Protein AF-A0A2K0TP33-F1 (afdb_monomer_lite)

pLDDT: mean 89.38, std 10.2, range [40.88, 98.38]

Sequence (354 aa):
MTILHDRRDHIPITEGAVIAAAENQSWDKEVLGLLLNWRGDETPVTESVVKAAAGNKIKGWRLLGMLFDWFGDQTPTSEEVVKAAAANRGDEKVMELLLDRGGPQLPITEEVIKAAAGNSFRGEQVMKQLLFRRDQIPITVEVIKKLAENFSGFTILEVLLRQCGDQIPVTEEVVKIIAEAFASDIMKLFLQVCGGRILITEEVMQISAREHDGEVMELLLDRCGDQIPITEETIRAAAAENWRGHEVIELFLDRRGDQVVVTEDLLKAAAASSSKSVKKLELLLKRRGDEVVITEEVVKAAAGNRLKGEKVTAFLLREHGDEIIVTDDIMKAAAGNEESGEEVMALLLDHRGD

Structure (mmCIF, N/CA/C/O backbone):
data_AF-A0A2K0TP33-F1
#
_entry.id   AF-A0A2K0TP33-F1
#
loop_
_atom_site.group_PDB
_atom_site.id
_atom_site.type_symbol
_atom_site.label_atom_id
_atom_site.label_alt_id
_atom_site.label_comp_id
_atom_site.label_asym_id
_atom_site.label_entity_id
_atom_site.label_seq_id
_atom_site.pdbx_PDB_ins_code
_atom_site.Cartn_x
_atom_site.Cartn_y
_atom_site.Cartn_z
_atom_site.occupancy
_atom_site.B_iso_or_equiv
_atom_site.auth_seq_id
_atom_site.auth_comp_id
_atom_site.auth_asym_id
_atom_site.auth_atom_id
_atom_site.pdbx_PDB_model_num
ATOM 1 N N . MET A 1 1 ? 36.950 19.971 -51.797 1.00 41.84 1 MET A N 1
ATOM 2 C CA . MET A 1 1 ? 36.299 18.861 -51.064 1.00 41.84 1 MET A CA 1
ATOM 3 C C . MET A 1 1 ? 37.274 17.777 -50.581 1.00 41.84 1 MET A C 1
ATOM 5 O O . MET A 1 1 ? 36.846 16.885 -49.872 1.00 41.84 1 MET A O 1
ATOM 9 N N . THR A 1 2 ? 38.578 17.870 -50.863 1.00 47.84 2 THR A N 1
ATOM 10 C CA . THR A 1 2 ? 39.552 16.791 -50.596 1.00 47.84 2 THR A CA 1
ATOM 11 C C . THR A 1 2 ? 40.198 16.827 -49.198 1.00 47.84 2 THR A C 1
ATOM 13 O O . THR A 1 2 ? 40.672 15.809 -48.725 1.00 47.84 2 THR A O 1
ATOM 16 N N . ILE A 1 3 ? 40.165 17.965 -48.489 1.00 41.09 3 ILE A N 1
ATOM 17 C CA . ILE A 1 3 ? 40.872 18.152 -47.198 1.00 41.09 3 ILE A CA 1
ATOM 18 C C . ILE A 1 3 ? 40.067 17.627 -45.986 1.00 41.09 3 ILE A C 1
ATOM 20 O O . ILE A 1 3 ? 40.632 17.346 -44.934 1.00 41.09 3 ILE A O 1
ATOM 24 N N . LEU A 1 4 ? 38.743 17.470 -46.110 1.00 40.88 4 LEU A N 1
ATOM 25 C CA . LEU A 1 4 ? 37.899 16.946 -45.022 1.00 40.88 4 LEU A CA 1
ATOM 26 C C . LEU A 1 4 ? 37.891 15.413 -44.950 1.00 40.88 4 LEU A C 1
ATOM 28 O O . LEU A 1 4 ? 37.675 14.872 -43.869 1.00 40.88 4 LEU A O 1
ATOM 32 N N . HIS A 1 5 ? 38.153 14.717 -46.061 1.00 46.75 5 HIS A N 1
ATOM 33 C CA . HIS A 1 5 ? 38.337 13.264 -46.039 1.00 46.75 5 HIS A CA 1
ATOM 34 C C . HIS A 1 5 ? 39.658 12.866 -45.375 1.00 46.75 5 HIS A C 1
ATOM 36 O O . HIS A 1 5 ? 39.662 11.925 -44.599 1.00 46.75 5 HIS A O 1
ATOM 42 N N . ASP A 1 6 ? 40.715 13.661 -45.543 1.00 46.41 6 ASP A N 1
ATOM 43 C CA . ASP A 1 6 ? 42.042 13.417 -44.952 1.00 46.41 6 ASP A CA 1
ATOM 44 C C . ASP A 1 6 ? 42.067 13.543 -43.411 1.00 46.41 6 ASP A C 1
ATOM 46 O O . ASP A 1 6 ? 42.935 13.012 -42.729 1.00 46.41 6 ASP A O 1
ATOM 50 N N . ARG A 1 7 ? 41.084 14.241 -42.820 1.00 51.69 7 ARG A N 1
ATOM 51 C CA . ARG A 1 7 ? 40.945 14.369 -41.356 1.00 51.69 7 ARG A CA 1
ATOM 52 C C . ARG A 1 7 ? 40.100 13.276 -40.711 1.00 51.69 7 ARG A C 1
ATOM 54 O O . ARG A 1 7 ? 40.083 13.206 -39.480 1.00 51.69 7 ARG A O 1
ATOM 61 N N . ARG A 1 8 ? 39.406 12.443 -41.502 1.00 52.31 8 ARG A N 1
ATOM 62 C CA . ARG A 1 8 ? 38.699 11.276 -40.957 1.00 52.31 8 ARG A CA 1
ATOM 63 C C . ARG A 1 8 ? 39.667 10.335 -40.260 1.00 52.31 8 ARG A C 1
ATOM 65 O O . ARG A 1 8 ? 39.282 9.777 -39.255 1.00 52.31 8 ARG A O 1
ATOM 72 N N . ASP A 1 9 ? 40.934 10.261 -40.640 1.00 54.72 9 ASP A N 1
ATOM 73 C CA . ASP A 1 9 ? 41.840 9.261 -40.058 1.00 54.72 9 ASP A CA 1
ATOM 74 C C . ASP A 1 9 ? 42.598 9.728 -38.799 1.00 54.72 9 ASP A C 1
ATOM 76 O O . ASP A 1 9 ? 43.294 8.935 -38.170 1.00 54.72 9 ASP A O 1
ATOM 80 N N . HIS A 1 10 ? 42.448 10.991 -38.367 1.00 57.47 10 HIS A N 1
ATOM 81 C CA . HIS A 1 10 ? 43.330 11.578 -37.341 1.00 57.47 10 HIS A CA 1
ATOM 82 C C . HIS A 1 10 ? 42.676 11.991 -36.016 1.00 57.47 10 HIS A C 1
ATOM 84 O O . HIS A 1 10 ? 43.399 12.260 -35.058 1.00 57.47 10 HIS A O 1
ATOM 90 N N . ILE A 1 11 ? 41.344 12.033 -35.917 1.00 64.81 11 ILE A N 1
ATOM 91 C CA . ILE A 1 11 ? 40.659 12.303 -34.642 1.00 64.81 11 ILE A CA 1
ATOM 92 C C . ILE A 1 11 ? 39.729 11.118 -34.335 1.00 64.81 11 ILE A C 1
ATOM 94 O O . ILE A 1 11 ? 38.717 10.940 -35.015 1.00 64.81 11 ILE A O 1
ATOM 98 N N . PRO A 1 12 ? 40.050 10.250 -33.364 1.00 69.94 12 PRO A N 1
ATOM 99 C CA . PRO A 1 12 ? 39.145 9.170 -32.988 1.00 69.94 12 PRO A CA 1
ATOM 100 C C . PRO A 1 12 ? 37.898 9.749 -32.299 1.00 69.94 12 PRO A C 1
ATOM 102 O O . PRO A 1 12 ? 38.019 10.599 -31.415 1.00 69.94 12 PRO A O 1
ATOM 105 N N . ILE A 1 13 ? 36.697 9.287 -32.680 1.00 78.62 13 ILE A N 1
ATOM 106 C CA . ILE A 1 13 ? 35.514 9.487 -31.828 1.00 78.62 13 ILE A CA 1
ATOM 107 C C . ILE A 1 13 ? 35.677 8.530 -30.651 1.00 78.62 13 ILE A C 1
ATOM 109 O O . ILE A 1 13 ? 35.703 7.317 -30.841 1.00 78.62 13 ILE A O 1
ATOM 113 N N . THR A 1 14 ? 35.806 9.063 -29.442 1.00 88.00 14 THR A N 1
ATOM 114 C CA . THR A 1 14 ? 35.866 8.241 -28.231 1.00 88.00 14 THR A CA 1
ATOM 115 C C . THR A 1 14 ? 34.462 7.870 -27.769 1.00 88.00 14 THR A C 1
ATOM 117 O O . THR A 1 14 ? 33.523 8.644 -27.949 1.00 88.00 14 THR A O 1
ATOM 120 N N . GLU A 1 15 ? 34.318 6.723 -27.103 1.00 87.19 15 GLU A N 1
ATOM 121 C CA . GLU A 1 15 ? 33.061 6.321 -26.452 1.00 87.19 15 GLU A CA 1
ATOM 122 C C . GLU A 1 15 ? 32.522 7.433 -25.538 1.00 87.19 15 GLU A C 1
ATOM 124 O O . GLU A 1 15 ? 31.349 7.784 -25.616 1.00 87.19 15 GLU A O 1
ATOM 129 N N . GLY A 1 16 ? 33.391 8.078 -24.749 1.00 88.50 16 GLY A N 1
ATOM 130 C CA . GLY A 1 16 ? 33.002 9.191 -23.878 1.00 88.50 16 GLY A CA 1
ATOM 131 C C . GLY A 1 16 ? 32.389 10.382 -24.626 1.00 88.50 16 GLY A C 1
ATOM 132 O O . GLY A 1 16 ? 31.462 11.008 -24.117 1.00 88.50 16 GLY A O 1
ATOM 133 N N . ALA A 1 17 ? 32.844 10.676 -25.850 1.00 87.62 17 ALA A N 1
ATOM 134 C CA . ALA A 1 17 ? 32.231 11.714 -26.680 1.00 87.62 17 ALA A CA 1
ATOM 135 C C . ALA A 1 17 ? 30.830 11.307 -27.166 1.00 87.62 17 ALA A C 1
ATOM 137 O O . ALA A 1 17 ? 29.936 12.152 -27.232 1.00 87.62 17 ALA A O 1
ATOM 138 N N . VAL A 1 18 ? 30.624 10.021 -27.470 1.00 89.31 18 VAL A N 1
ATOM 139 C CA . VAL A 1 18 ? 29.314 9.481 -27.866 1.00 89.31 18 VAL A CA 1
ATOM 140 C C . VAL A 1 18 ? 28.348 9.457 -26.676 1.00 89.31 18 VAL A C 1
ATOM 142 O O . VAL A 1 18 ? 27.204 9.877 -26.827 1.00 89.31 18 VAL A O 1
ATOM 145 N N . ILE A 1 19 ? 28.809 9.063 -25.482 1.00 90.88 19 ILE A N 1
ATOM 146 C CA . ILE A 1 19 ? 28.020 9.123 -24.239 1.00 90.88 19 ILE A CA 1
ATOM 147 C C . ILE A 1 19 ? 27.600 10.566 -23.956 1.00 90.88 19 ILE A C 1
ATOM 149 O O . ILE A 1 19 ? 26.412 10.834 -23.818 1.00 90.88 19 ILE A O 1
ATOM 153 N N . ALA A 1 20 ? 28.540 11.518 -23.968 1.00 89.94 20 ALA A N 1
ATOM 154 C CA . ALA A 1 20 ? 28.225 12.929 -23.744 1.00 89.94 20 ALA A CA 1
ATOM 155 C C . ALA A 1 20 ? 27.214 13.468 -24.772 1.00 89.94 20 ALA A C 1
ATOM 157 O O . ALA A 1 20 ? 26.356 14.287 -24.440 1.00 89.94 20 ALA A O 1
ATOM 158 N N . ALA A 1 21 ? 27.283 12.995 -26.021 1.00 89.25 21 ALA A N 1
ATOM 159 C CA . ALA A 1 21 ? 26.298 13.324 -27.044 1.00 89.25 21 ALA A CA 1
ATOM 160 C C . ALA A 1 21 ? 24.917 12.706 -26.756 1.00 89.25 21 ALA A C 1
ATOM 162 O O . ALA A 1 21 ? 23.909 13.377 -26.970 1.00 89.25 21 ALA A O 1
ATOM 163 N N . ALA A 1 22 ? 24.862 11.467 -26.258 1.00 90.19 22 ALA A N 1
ATOM 164 C CA . ALA A 1 22 ? 23.627 10.777 -25.884 1.00 90.19 22 ALA A CA 1
ATOM 165 C C . ALA A 1 22 ? 22.977 11.353 -24.606 1.00 90.19 22 ALA A C 1
ATOM 167 O O . ALA A 1 22 ? 21.752 11.389 -24.486 1.00 90.19 22 ALA A O 1
ATOM 168 N N . GLU A 1 23 ? 23.774 11.869 -23.671 1.00 89.81 23 GLU A N 1
ATOM 169 C CA . GLU A 1 23 ? 23.296 12.530 -22.449 1.00 89.81 23 GLU A CA 1
ATOM 170 C C . GLU A 1 23 ? 22.849 13.978 -22.684 1.00 89.81 23 GLU A C 1
ATOM 172 O O . GLU A 1 23 ? 22.173 14.564 -21.835 1.00 89.81 23 GLU A O 1
ATOM 177 N N . ASN A 1 24 ? 23.208 14.574 -23.824 1.00 87.06 24 ASN A N 1
ATOM 178 C CA . ASN A 1 24 ? 22.933 15.977 -24.095 1.00 87.06 24 ASN A CA 1
ATOM 179 C C . ASN A 1 24 ? 21.422 16.243 -24.233 1.00 87.06 24 ASN A C 1
ATOM 181 O O . ASN A 1 24 ? 20.724 15.646 -25.055 1.00 87.06 24 ASN A O 1
ATOM 185 N N . GLN A 1 25 ? 20.917 17.169 -23.417 1.00 84.31 25 GLN A N 1
ATOM 186 C CA . GLN A 1 25 ? 19.500 17.541 -23.340 1.00 84.31 25 GLN A CA 1
ATOM 187 C C . GLN A 1 25 ? 19.185 18.895 -24.021 1.00 84.31 25 GLN A C 1
ATOM 189 O O . GLN A 1 25 ? 18.017 19.280 -24.098 1.00 84.31 25 GLN A O 1
ATOM 194 N N . SER A 1 26 ? 20.191 19.610 -24.543 1.00 79.88 26 SER A N 1
ATOM 195 C CA . SER A 1 26 ? 20.078 20.971 -25.106 1.00 79.88 26 SER A CA 1
ATOM 196 C C . SER A 1 26 ? 19.998 20.986 -26.650 1.00 79.88 26 SER A C 1
ATOM 198 O O . SER A 1 26 ? 20.506 20.093 -27.317 1.00 79.88 26 SER A O 1
ATOM 200 N N . TRP A 1 27 ? 19.320 21.990 -27.227 1.00 55.72 27 TRP A N 1
ATOM 201 C CA . TRP A 1 27 ? 18.721 21.979 -28.580 1.00 55.72 27 TRP A CA 1
ATOM 202 C C . TRP A 1 27 ? 19.641 21.900 -29.830 1.00 55.72 27 TRP A C 1
ATOM 204 O O . TRP A 1 27 ? 20.708 22.505 -29.906 1.00 55.72 27 TRP A O 1
ATOM 214 N N . ASP A 1 28 ? 19.046 21.254 -30.850 1.00 50.72 28 ASP A N 1
ATOM 215 C CA . ASP A 1 28 ? 19.000 21.513 -32.311 1.00 50.72 28 ASP A CA 1
ATOM 216 C C . ASP A 1 28 ? 20.089 21.084 -33.297 1.00 50.72 28 ASP A C 1
ATOM 218 O O . ASP A 1 28 ? 19.896 21.220 -34.508 1.00 50.72 28 ASP A O 1
ATOM 222 N N . LYS A 1 29 ? 21.160 20.432 -32.856 1.00 55.47 29 LYS A N 1
ATOM 223 C CA . LYS A 1 29 ? 21.953 19.581 -33.759 1.00 55.47 29 LYS A CA 1
ATOM 224 C C . LYS A 1 29 ? 22.267 18.311 -33.006 1.00 55.47 29 LYS A C 1
ATOM 226 O O . LYS A 1 29 ? 23.086 18.360 -32.097 1.00 55.47 29 LYS A O 1
ATOM 231 N N . GLU A 1 30 ? 21.574 17.217 -33.325 1.00 69.69 30 GLU A N 1
ATOM 232 C CA . GLU A 1 30 ? 21.794 15.914 -32.691 1.00 69.69 30 GLU A CA 1
ATOM 233 C C . GLU A 1 30 ? 23.259 15.529 -32.906 1.00 69.69 30 GLU A C 1
ATOM 235 O O . GLU A 1 30 ? 23.652 15.026 -33.957 1.00 69.69 30 GLU A O 1
ATOM 240 N N . VAL A 1 31 ? 24.085 15.858 -31.906 1.00 82.06 31 VAL A N 1
ATOM 241 C CA . VAL A 1 31 ? 25.535 15.652 -31.916 1.00 82.06 31 VAL A CA 1
ATOM 242 C C . VAL A 1 31 ? 25.804 14.182 -32.189 1.00 82.06 31 VAL A C 1
ATOM 244 O O . VAL A 1 31 ? 26.661 13.866 -33.003 1.00 82.06 31 VAL A O 1
ATOM 247 N N . LEU A 1 32 ? 24.985 13.300 -31.610 1.00 84.06 32 LEU A N 1
ATOM 248 C CA . LEU A 1 32 ? 25.008 11.874 -31.893 1.00 84.06 32 LEU A CA 1
ATOM 249 C C . LEU A 1 32 ? 24.808 11.583 -33.388 1.00 84.06 32 LEU A C 1
ATOM 251 O O . LEU A 1 32 ? 25.621 10.882 -33.972 1.00 84.06 32 LEU A O 1
ATOM 255 N N . GLY A 1 33 ? 23.812 12.187 -34.039 1.00 83.38 33 GLY A N 1
ATOM 256 C CA . GLY A 1 33 ? 23.601 12.048 -35.482 1.00 83.38 33 GLY A CA 1
ATOM 257 C C . GLY A 1 33 ? 24.780 12.552 -36.324 1.00 83.38 33 GLY A C 1
ATOM 258 O O . GLY A 1 33 ? 25.097 11.963 -37.354 1.00 83.38 33 GLY A O 1
ATOM 259 N N . LEU A 1 34 ? 25.482 13.608 -35.896 1.00 84.25 34 LEU A N 1
ATOM 260 C CA . LEU A 1 34 ? 26.709 14.062 -36.566 1.00 84.25 34 LEU A CA 1
ATOM 261 C C . LEU A 1 34 ? 27.864 13.069 -36.391 1.00 84.25 34 LEU A C 1
ATOM 263 O O . LEU A 1 34 ? 28.585 12.814 -37.354 1.00 84.25 34 LEU A O 1
ATOM 267 N N . LEU A 1 35 ? 28.028 12.506 -35.192 1.00 84.50 35 LEU A N 1
ATOM 268 C CA . LEU A 1 35 ? 29.039 11.486 -34.905 1.00 84.50 35 LEU A CA 1
ATOM 269 C C . LEU A 1 35 ? 28.779 10.214 -35.731 1.00 84.50 35 LEU A C 1
ATOM 271 O O . LEU A 1 35 ? 29.690 9.741 -36.411 1.00 84.50 35 LEU A O 1
ATOM 275 N N . LEU A 1 36 ? 27.522 9.757 -35.770 1.00 83.62 36 LEU A N 1
ATOM 276 C CA . LEU A 1 36 ? 27.070 8.620 -36.577 1.00 83.62 36 LEU A CA 1
ATOM 277 C C . LEU A 1 36 ? 27.287 8.864 -38.075 1.00 83.62 36 LEU A C 1
ATOM 279 O O . LEU A 1 36 ? 27.893 8.044 -38.746 1.00 83.62 36 LEU A O 1
ATOM 283 N N . ASN A 1 37 ? 26.913 10.029 -38.612 1.00 84.06 37 ASN A N 1
ATOM 284 C CA . ASN A 1 37 ? 27.180 10.353 -40.022 1.00 84.06 37 ASN A CA 1
ATOM 285 C C . ASN A 1 37 ? 28.683 10.455 -40.350 1.00 84.06 37 ASN A C 1
ATOM 287 O O . ASN A 1 37 ? 29.093 10.283 -41.504 1.00 84.06 37 ASN A O 1
ATOM 291 N N . TRP A 1 38 ? 29.524 10.792 -39.367 1.00 79.19 38 TRP A N 1
ATOM 292 C CA . TRP A 1 38 ? 30.953 10.976 -39.599 1.00 79.19 38 TRP A CA 1
ATOM 293 C C . TRP A 1 38 ? 31.713 9.651 -39.688 1.00 79.19 38 TRP A C 1
ATOM 295 O O . TRP A 1 38 ? 32.554 9.534 -40.588 1.00 79.19 38 TRP A O 1
ATOM 305 N N . ARG A 1 39 ? 31.399 8.688 -38.806 1.00 77.62 39 ARG A N 1
ATOM 306 C CA . ARG A 1 39 ? 32.088 7.388 -38.667 1.00 77.62 39 ARG A CA 1
ATOM 307 C C . ARG A 1 39 ? 31.255 6.156 -39.028 1.00 77.62 39 ARG A C 1
ATOM 309 O O . ARG A 1 39 ? 31.834 5.096 -39.224 1.00 77.62 39 ARG A O 1
ATOM 316 N N . GLY A 1 40 ? 29.936 6.281 -39.130 1.00 78.31 40 GLY A N 1
ATOM 317 C CA . GLY A 1 40 ? 29.020 5.167 -39.370 1.00 78.31 40 GLY A CA 1
ATOM 318 C C . GLY A 1 40 ? 29.242 4.031 -38.377 1.00 78.31 40 GLY A C 1
ATOM 319 O O . GLY A 1 40 ? 29.302 4.273 -37.168 1.00 78.31 40 GLY A O 1
ATOM 320 N N . ASP A 1 41 ? 29.442 2.831 -38.915 1.00 72.00 41 ASP A N 1
ATOM 321 C CA . ASP A 1 41 ? 29.659 1.581 -38.177 1.00 72.00 41 ASP A CA 1
ATOM 322 C C . ASP A 1 41 ? 30.920 1.593 -37.287 1.00 72.00 41 ASP A C 1
ATOM 324 O O . ASP A 1 41 ? 31.019 0.803 -36.354 1.00 72.00 41 ASP A O 1
ATOM 328 N N . GLU A 1 42 ? 31.877 2.504 -37.518 1.00 78.69 42 GLU A N 1
ATOM 329 C CA . GLU A 1 42 ? 33.059 2.674 -36.652 1.00 78.69 42 GLU A CA 1
ATOM 330 C C . GLU A 1 42 ? 32.758 3.469 -35.367 1.00 78.69 42 GLU A C 1
ATOM 332 O O . GLU A 1 42 ? 33.636 3.643 -34.518 1.00 78.69 42 GLU A O 1
ATOM 337 N N . THR A 1 43 ? 31.543 4.007 -35.218 1.00 80.12 43 THR A N 1
ATOM 338 C CA . THR A 1 43 ? 31.156 4.742 -34.008 1.00 80.12 43 THR A CA 1
ATOM 339 C C . THR A 1 43 ? 31.031 3.761 -32.839 1.00 80.12 43 THR A C 1
ATOM 341 O O . THR A 1 43 ? 30.275 2.797 -32.949 1.00 80.12 43 THR A O 1
ATOM 344 N N . PRO A 1 44 ? 31.704 3.993 -31.696 1.00 83.81 44 PRO A N 1
ATOM 345 C CA . PRO A 1 44 ? 31.633 3.084 -30.556 1.00 83.81 44 PRO A CA 1
ATOM 346 C C . PRO A 1 44 ? 30.260 3.179 -29.873 1.00 83.81 44 PRO A C 1
ATOM 348 O O . PRO A 1 44 ? 30.070 3.968 -28.947 1.00 83.81 44 PRO A O 1
ATOM 351 N N . VAL A 1 45 ? 29.292 2.387 -30.341 1.00 85.50 45 VAL A N 1
ATOM 352 C CA . VAL A 1 45 ? 27.964 2.247 -29.726 1.00 85.50 45 VAL A CA 1
ATOM 353 C C . VAL A 1 45 ? 27.988 1.074 -28.758 1.00 85.50 45 VAL A C 1
ATOM 355 O O . VAL A 1 45 ? 27.734 -0.076 -29.105 1.00 85.50 45 VAL A O 1
ATOM 358 N N . THR A 1 46 ? 28.348 1.387 -27.520 1.00 92.88 46 THR A N 1
ATOM 359 C CA . THR A 1 46 ? 28.382 0.442 -26.403 1.00 92.88 46 THR A CA 1
ATOM 360 C C . THR A 1 46 ? 27.070 0.468 -25.620 1.00 92.88 46 THR A C 1
ATOM 362 O O . THR A 1 46 ? 26.237 1.362 -25.787 1.00 92.88 46 THR A O 1
ATOM 365 N N . GLU A 1 47 ? 26.905 -0.480 -24.698 1.00 94.81 47 GLU A N 1
ATOM 366 C CA . GLU A 1 47 ? 25.815 -0.475 -23.715 1.00 94.81 47 GLU A CA 1
ATOM 367 C C . GLU A 1 47 ? 25.676 0.876 -22.996 1.00 94.81 47 GLU A C 1
ATOM 369 O O . GLU A 1 47 ? 24.567 1.388 -22.857 1.00 94.81 47 GLU A O 1
ATOM 374 N N . SER A 1 48 ? 26.792 1.494 -22.597 1.00 95.88 48 SER A N 1
ATOM 375 C CA . SER A 1 48 ? 26.808 2.796 -21.919 1.00 95.88 48 SER A CA 1
ATOM 376 C C . SER A 1 48 ? 26.184 3.906 -22.768 1.00 95.88 48 SER A C 1
ATOM 378 O O . SER A 1 48 ? 25.449 4.743 -22.244 1.00 95.88 48 SER A O 1
ATOM 380 N N . VAL A 1 49 ? 26.434 3.899 -24.082 1.00 94.31 49 VAL A N 1
ATOM 381 C CA . VAL A 1 49 ? 25.845 4.862 -25.025 1.00 94.31 49 VAL A CA 1
ATOM 382 C C . VAL A 1 49 ? 24.336 4.662 -25.134 1.00 94.31 49 VAL A C 1
ATOM 384 O O . VAL A 1 49 ? 23.577 5.630 -25.033 1.00 94.31 49 VAL A O 1
ATOM 387 N N . VAL A 1 50 ? 23.883 3.415 -25.306 1.00 95.75 50 VAL A N 1
ATOM 388 C CA . VAL A 1 50 ? 22.445 3.121 -25.408 1.00 95.75 50 VAL A CA 1
ATOM 389 C C . VAL A 1 50 ? 21.736 3.432 -24.088 1.00 95.75 50 VAL A C 1
ATOM 391 O O . VAL A 1 50 ? 20.663 4.030 -24.097 1.00 95.75 50 VAL A O 1
ATOM 394 N N . LYS A 1 51 ? 22.358 3.120 -22.944 1.00 97.12 51 LYS A N 1
ATOM 395 C CA . LYS A 1 51 ? 21.850 3.446 -21.604 1.00 97.12 51 LYS A CA 1
ATOM 396 C C . LYS A 1 51 ? 21.713 4.954 -21.403 1.00 97.12 51 LYS A C 1
ATOM 398 O O . LYS A 1 51 ? 20.686 5.407 -20.898 1.00 97.12 51 LYS A O 1
ATOM 403 N N . ALA A 1 52 ? 22.706 5.735 -21.830 1.00 95.00 52 ALA A N 1
ATOM 404 C CA . ALA A 1 52 ? 22.649 7.195 -21.797 1.00 95.00 52 ALA A CA 1
ATOM 405 C C . ALA A 1 52 ? 21.487 7.742 -22.643 1.00 95.00 52 ALA A C 1
ATOM 407 O O . ALA A 1 52 ? 20.724 8.587 -22.171 1.00 95.00 52 ALA A O 1
ATOM 408 N N . ALA A 1 53 ? 21.297 7.214 -23.858 1.00 94.31 53 ALA A N 1
ATOM 409 C CA . ALA A 1 53 ? 20.167 7.581 -24.710 1.00 94.31 53 ALA A CA 1
ATOM 410 C C . ALA A 1 53 ? 18.821 7.190 -24.071 1.00 94.31 53 ALA A C 1
ATOM 412 O O . ALA A 1 53 ? 17.904 8.010 -24.017 1.00 94.31 53 ALA A O 1
ATOM 413 N N . ALA A 1 54 ? 18.716 5.978 -23.519 1.00 96.12 54 ALA A N 1
ATOM 414 C CA . ALA A 1 54 ? 17.520 5.486 -22.842 1.00 96.12 54 ALA A CA 1
ATOM 415 C C . ALA A 1 54 ? 17.162 6.307 -21.587 1.00 96.12 54 ALA A C 1
ATOM 417 O O . ALA A 1 54 ? 15.988 6.540 -21.303 1.00 96.12 54 ALA A O 1
ATOM 418 N N . GLY A 1 55 ? 18.162 6.806 -20.857 1.00 95.00 55 GLY A N 1
ATOM 419 C CA . GLY A 1 55 ? 17.982 7.687 -19.699 1.00 95.00 55 GLY A CA 1
ATOM 420 C C . GLY A 1 55 ? 17.762 9.168 -20.041 1.00 95.00 55 GLY A C 1
ATOM 421 O O . GLY A 1 55 ? 17.505 9.975 -19.141 1.00 95.00 55 GLY A O 1
ATOM 422 N N . ASN A 1 56 ? 17.858 9.563 -21.315 1.00 92.88 56 ASN A N 1
ATOM 423 C CA . ASN A 1 56 ? 17.712 10.958 -21.717 1.00 92.88 56 ASN A CA 1
ATOM 424 C C . ASN A 1 56 ? 16.238 11.393 -21.640 1.00 92.88 56 ASN A C 1
ATOM 426 O O . ASN A 1 56 ? 15.368 10.896 -22.358 1.00 92.88 56 ASN A O 1
ATOM 430 N N . LYS A 1 57 ? 15.957 12.362 -20.765 1.00 92.00 57 LYS A N 1
ATOM 431 C CA . LYS A 1 57 ? 14.590 12.786 -20.414 1.00 92.00 57 LYS A CA 1
ATOM 432 C C . LYS A 1 57 ? 13.896 13.641 -21.477 1.00 92.00 57 LYS A C 1
ATOM 434 O O . LYS A 1 57 ? 12.693 13.850 -21.378 1.00 92.00 57 LYS A O 1
ATOM 439 N N . ILE A 1 58 ? 14.635 14.178 -22.450 1.00 88.44 58 ILE A N 1
ATOM 440 C CA . ILE A 1 58 ? 14.096 15.149 -23.418 1.00 88.44 58 ILE A CA 1
ATOM 441 C C . ILE A 1 58 ? 14.062 14.570 -24.832 1.00 88.44 58 ILE A C 1
ATOM 443 O O . ILE A 1 58 ? 13.078 14.745 -25.550 1.00 88.44 58 ILE A O 1
ATOM 447 N N . LYS A 1 59 ? 15.145 13.910 -25.257 1.00 87.75 59 LYS A N 1
ATOM 448 C CA . LYS A 1 59 ? 15.328 13.426 -26.636 1.00 87.75 59 LYS A CA 1
ATOM 449 C C . LYS A 1 59 ? 15.629 11.932 -26.717 1.00 87.75 59 LYS A C 1
ATOM 451 O O . LYS A 1 59 ? 15.942 11.457 -27.805 1.00 87.75 59 LYS A O 1
ATOM 456 N N . GLY A 1 60 ? 15.509 11.195 -25.611 1.00 91.38 60 GLY A N 1
ATOM 457 C CA . GLY A 1 60 ? 15.890 9.784 -25.546 1.00 91.38 60 GLY A CA 1
ATOM 458 C C . GLY A 1 60 ? 15.284 8.933 -26.654 1.00 91.38 60 GLY A C 1
ATOM 459 O O . GLY A 1 60 ? 16.008 8.180 -27.290 1.00 91.38 60 GLY A O 1
ATOM 460 N N . TRP A 1 61 ? 14.002 9.124 -26.984 1.00 91.25 61 TRP A N 1
ATOM 461 C CA . TRP A 1 61 ? 13.348 8.348 -28.042 1.00 91.25 61 TRP A CA 1
ATOM 462 C C . TRP A 1 61 ? 13.961 8.586 -29.430 1.00 91.25 61 TRP A C 1
ATOM 464 O O . TRP A 1 61 ? 14.077 7.650 -30.214 1.00 91.25 61 TRP A O 1
ATOM 474 N N . ARG A 1 62 ? 14.383 9.823 -29.741 1.00 91.00 62 ARG A N 1
ATOM 475 C CA . ARG A 1 62 ? 15.035 10.149 -31.021 1.00 91.00 62 ARG A CA 1
ATOM 476 C C . ARG A 1 62 ? 16.439 9.588 -31.070 1.00 91.00 62 ARG A C 1
ATOM 478 O O . ARG A 1 62 ? 16.806 8.970 -32.059 1.00 91.00 62 ARG A O 1
ATOM 485 N N . LEU A 1 63 ? 17.201 9.794 -29.996 1.00 91.88 63 LEU A N 1
ATOM 486 C CA . LEU A 1 63 ? 18.571 9.301 -29.886 1.00 91.88 63 LEU A CA 1
ATOM 487 C C . LEU A 1 63 ? 18.599 7.777 -29.995 1.00 91.88 63 LEU A C 1
ATOM 489 O O . LEU A 1 63 ? 19.351 7.231 -30.792 1.00 91.88 63 LEU A O 1
ATOM 493 N N . LEU A 1 64 ? 17.720 7.100 -29.261 1.00 93.31 64 LEU A N 1
ATOM 494 C CA . LEU A 1 64 ? 17.576 5.654 -29.321 1.00 93.31 64 LEU A CA 1
ATOM 495 C C . LEU A 1 64 ? 17.058 5.184 -30.691 1.00 93.31 64 LEU A C 1
ATOM 497 O O . LEU A 1 64 ? 17.538 4.181 -31.207 1.00 93.31 64 LEU A O 1
ATOM 501 N N . GLY A 1 65 ? 16.145 5.935 -31.316 1.00 93.50 65 GLY A N 1
ATOM 502 C CA . GLY A 1 65 ? 15.688 5.694 -32.688 1.00 93.50 65 GLY A CA 1
ATOM 503 C C . GLY A 1 65 ? 16.829 5.709 -33.696 1.00 93.50 65 GLY A C 1
ATOM 504 O O . GLY A 1 65 ? 16.959 4.767 -34.468 1.00 93.50 65 GLY A O 1
ATOM 505 N N . MET A 1 66 ? 17.710 6.710 -33.618 1.00 91.31 66 MET A N 1
ATOM 506 C CA . MET A 1 66 ? 18.909 6.773 -34.456 1.00 91.31 66 MET A CA 1
ATOM 507 C C . MET A 1 66 ? 19.823 5.570 -34.244 1.00 91.31 66 MET A C 1
ATOM 509 O O . MET A 1 66 ? 20.324 5.016 -35.215 1.00 91.31 66 MET A O 1
ATOM 513 N N . LEU A 1 67 ? 20.038 5.150 -32.995 1.00 92.38 67 LEU A N 1
ATOM 514 C CA . LEU A 1 67 ? 20.872 3.981 -32.713 1.00 92.38 67 LEU A CA 1
ATOM 515 C C . LEU A 1 67 ? 20.279 2.717 -33.355 1.00 92.38 67 LEU A C 1
ATOM 517 O O . LEU A 1 67 ? 20.999 2.005 -34.050 1.00 92.38 67 LEU A O 1
ATOM 521 N N . PHE A 1 68 ? 18.966 2.498 -33.238 1.00 93.12 68 PHE A N 1
ATOM 522 C CA . PHE A 1 68 ? 18.303 1.381 -33.915 1.00 93.12 68 PHE A CA 1
ATOM 523 C C . PHE A 1 68 ? 18.293 1.498 -35.445 1.00 93.12 68 PHE A C 1
ATOM 525 O O . PHE A 1 68 ? 18.344 0.478 -36.125 1.00 93.12 68 PHE A O 1
ATOM 532 N N . ASP A 1 69 ? 18.205 2.705 -36.006 1.00 91.94 69 ASP A N 1
ATOM 533 C CA . ASP A 1 69 ? 18.225 2.908 -37.461 1.00 91.94 69 ASP A CA 1
ATOM 534 C C . ASP A 1 69 ? 19.589 2.585 -38.077 1.00 91.94 69 ASP A C 1
ATOM 536 O O . ASP A 1 69 ? 19.645 2.085 -39.199 1.00 91.94 69 ASP A O 1
ATOM 540 N N . TRP A 1 70 ? 20.676 2.844 -37.347 1.00 89.38 70 TRP A N 1
ATOM 541 C CA . TRP A 1 70 ? 22.038 2.559 -37.803 1.00 89.38 70 TRP A CA 1
ATOM 542 C C . TRP A 1 70 ? 22.477 1.124 -37.508 1.00 89.38 70 TRP A C 1
ATOM 544 O O . TRP A 1 70 ? 23.038 0.472 -38.382 1.00 89.38 70 TRP A O 1
ATOM 554 N N . PHE A 1 71 ? 22.218 0.623 -36.297 1.00 88.56 71 PHE A N 1
ATOM 555 C CA . PHE A 1 71 ? 22.774 -0.652 -35.830 1.00 88.56 71 PHE A CA 1
ATOM 556 C C . PHE A 1 71 ? 21.756 -1.798 -35.807 1.00 88.56 71 PHE A C 1
ATOM 558 O O . PHE A 1 71 ? 22.153 -2.960 -35.714 1.00 88.56 71 PHE A O 1
ATOM 565 N N . GLY A 1 72 ? 20.452 -1.515 -35.911 1.00 89.19 72 GLY A N 1
ATOM 566 C CA . GLY A 1 72 ? 19.399 -2.534 -35.905 1.00 89.19 72 GLY A CA 1
ATOM 567 C C . GLY A 1 72 ? 19.528 -3.481 -34.710 1.00 89.19 72 GLY A C 1
ATOM 568 O O . GLY A 1 72 ? 19.664 -3.030 -33.570 1.00 89.19 72 GLY A O 1
ATOM 569 N N . ASP A 1 73 ? 19.566 -4.784 -34.993 1.00 85.12 73 ASP A N 1
ATOM 570 C CA . ASP A 1 73 ? 19.705 -5.854 -33.995 1.00 85.12 73 ASP A CA 1
ATOM 571 C C . ASP A 1 73 ? 21.062 -5.851 -33.264 1.00 85.12 73 ASP A C 1
ATOM 573 O O . ASP A 1 73 ? 21.209 -6.513 -32.239 1.00 85.12 73 ASP A O 1
ATOM 577 N N . GLN A 1 74 ? 22.067 -5.116 -33.761 1.00 87.88 74 GLN A N 1
ATOM 578 C CA . GLN A 1 74 ? 23.359 -4.967 -33.079 1.00 87.88 74 GLN A CA 1
ATOM 579 C C . GLN A 1 74 ? 23.318 -3.930 -31.951 1.00 87.88 74 GLN A C 1
ATOM 581 O O . GLN A 1 74 ? 24.287 -3.816 -31.202 1.00 87.88 74 GLN A O 1
ATOM 586 N N . THR A 1 75 ? 22.223 -3.174 -31.815 1.00 91.75 75 THR A N 1
ATOM 587 C CA . THR A 1 75 ? 22.054 -2.192 -30.735 1.00 91.75 75 THR A CA 1
ATOM 588 C C . THR A 1 75 ? 22.065 -2.905 -29.376 1.00 91.75 75 THR A C 1
ATOM 590 O O . THR A 1 75 ? 21.188 -3.733 -29.132 1.00 91.75 75 THR A O 1
ATOM 593 N N . PRO A 1 76 ? 22.997 -2.595 -28.454 1.00 92.75 76 PRO A N 1
ATOM 594 C CA . PRO A 1 76 ? 23.034 -3.252 -27.148 1.00 92.75 76 PRO A CA 1
ATOM 595 C C . PRO A 1 76 ? 21.787 -2.942 -26.300 1.00 92.75 76 PRO A C 1
ATOM 597 O O . PRO A 1 76 ? 21.644 -1.841 -25.774 1.00 92.75 76 PRO A O 1
ATOM 600 N N . THR A 1 77 ? 20.891 -3.917 -26.131 1.00 94.00 77 THR A N 1
ATOM 601 C CA . THR A 1 77 ? 19.668 -3.794 -25.313 1.00 94.00 77 THR A CA 1
ATOM 602 C C . THR A 1 77 ? 19.745 -4.650 -24.044 1.00 94.00 77 THR A C 1
ATOM 604 O O . THR A 1 77 ? 18.967 -5.587 -23.856 1.00 94.00 77 THR A O 1
ATOM 607 N N . SER A 1 78 ? 20.724 -4.360 -23.183 1.00 95.75 78 SER A N 1
ATOM 608 C CA . SER A 1 78 ? 20.914 -5.051 -21.898 1.00 95.75 78 SER A CA 1
ATOM 609 C C . SER A 1 78 ? 19.833 -4.691 -20.865 1.00 95.75 78 SER A C 1
ATOM 611 O O . SER A 1 78 ? 19.070 -3.739 -21.041 1.00 95.75 78 SER A O 1
ATOM 613 N N . GLU A 1 79 ? 19.806 -5.408 -19.737 1.00 97.12 79 GLU A N 1
ATOM 614 C CA . GLU A 1 79 ? 18.923 -5.102 -18.600 1.00 97.12 79 GLU A CA 1
ATOM 615 C C . GLU A 1 79 ? 19.098 -3.660 -18.108 1.00 97.12 79 GLU A C 1
ATOM 617 O O . GLU A 1 79 ? 18.117 -2.967 -17.850 1.00 97.12 79 GLU A O 1
ATOM 622 N N . GLU A 1 80 ? 20.334 -3.164 -18.042 1.00 97.81 80 GLU A N 1
ATOM 623 C CA . GLU A 1 80 ? 20.629 -1.814 -17.558 1.00 97.81 80 GLU A CA 1
ATOM 624 C C . GLU A 1 80 ? 20.117 -0.716 -18.502 1.00 97.81 80 GLU A C 1
ATOM 626 O O . GLU A 1 80 ? 19.733 0.363 -18.038 1.00 97.81 80 GLU A O 1
ATOM 631 N N . VAL A 1 81 ? 20.048 -0.990 -19.808 1.00 97.44 81 VAL A N 1
ATOM 632 C CA . VAL A 1 81 ? 19.420 -0.098 -20.797 1.00 97.44 81 VAL A CA 1
ATOM 633 C C . VAL A 1 81 ? 17.908 -0.050 -20.590 1.00 97.44 81 VAL A C 1
ATOM 635 O O . VAL A 1 81 ? 17.326 1.034 -20.501 1.00 97.44 81 VAL A O 1
ATOM 638 N N . VAL A 1 82 ? 17.268 -1.216 -20.466 1.00 97.56 82 VAL A N 1
ATOM 639 C CA . VAL A 1 82 ? 15.812 -1.313 -20.277 1.00 97.56 82 VAL A CA 1
ATOM 640 C C . VAL A 1 82 ? 15.395 -0.699 -18.938 1.00 97.56 82 VAL A C 1
ATOM 642 O O . VAL A 1 82 ? 14.424 0.052 -18.864 1.00 97.56 82 VAL A O 1
ATOM 645 N N . LYS A 1 83 ? 16.174 -0.931 -17.882 1.00 98.06 83 LYS A N 1
ATOM 646 C CA . LYS A 1 83 ? 15.979 -0.333 -16.559 1.00 98.06 83 LYS A CA 1
ATOM 647 C C . LYS A 1 83 ? 16.119 1.189 -16.586 1.00 98.06 83 LYS A C 1
ATOM 649 O O . LYS A 1 83 ? 15.313 1.881 -15.963 1.00 98.06 83 LYS A O 1
ATOM 654 N N . ALA A 1 84 ? 17.092 1.727 -17.328 1.00 97.44 84 ALA A N 1
ATOM 655 C CA . ALA A 1 84 ? 17.227 3.172 -17.516 1.00 97.44 84 ALA A CA 1
ATOM 656 C C . ALA A 1 84 ? 16.006 3.776 -18.228 1.00 97.44 84 ALA A C 1
ATOM 658 O O . ALA A 1 84 ? 15.535 4.836 -17.813 1.00 97.44 84 ALA A O 1
ATOM 659 N N . ALA A 1 85 ? 15.457 3.088 -19.236 1.00 97.50 85 ALA A N 1
ATOM 660 C CA . ALA A 1 85 ? 14.218 3.497 -19.895 1.00 97.50 85 ALA A CA 1
ATOM 661 C C . ALA A 1 85 ? 13.006 3.431 -18.951 1.00 97.50 85 ALA A C 1
ATOM 663 O O . ALA A 1 85 ? 12.241 4.389 -18.872 1.00 97.50 85 ALA A O 1
ATOM 664 N N . ALA A 1 86 ? 12.858 2.349 -18.182 1.00 97.44 86 ALA A N 1
ATOM 665 C CA . ALA A 1 86 ? 11.760 2.182 -17.230 1.00 97.44 86 ALA A CA 1
ATOM 666 C C . ALA A 1 86 ? 11.774 3.245 -16.112 1.00 97.44 86 ALA A C 1
ATOM 668 O O . ALA A 1 86 ? 10.726 3.765 -15.717 1.00 97.44 86 ALA A O 1
ATOM 669 N N . ALA A 1 87 ? 12.967 3.626 -15.641 1.00 97.00 87 ALA A N 1
ATOM 670 C CA . ALA A 1 87 ? 13.163 4.698 -14.663 1.00 97.00 87 ALA A CA 1
ATOM 671 C C . ALA A 1 87 ? 13.109 6.116 -15.273 1.00 97.00 87 ALA A C 1
ATOM 673 O O . ALA A 1 87 ? 13.186 7.108 -14.535 1.00 97.00 87 ALA A O 1
ATOM 674 N N . ASN A 1 88 ? 13.007 6.247 -16.601 1.00 95.38 88 ASN A N 1
ATOM 675 C CA . ASN A 1 88 ? 13.021 7.544 -17.262 1.00 95.38 88 ASN A CA 1
ATOM 676 C C . ASN A 1 88 ? 11.728 8.314 -16.944 1.00 95.38 88 ASN A C 1
ATOM 678 O O . ASN A 1 88 ? 10.613 7.901 -17.255 1.00 95.38 88 ASN A O 1
ATOM 682 N N . ARG A 1 89 ? 11.883 9.468 -16.289 1.00 93.00 89 ARG A N 1
ATOM 683 C CA . ARG A 1 89 ? 10.774 10.351 -15.878 1.00 93.00 89 ARG A CA 1
ATOM 684 C C . ARG A 1 89 ? 10.335 11.324 -16.977 1.00 93.00 89 ARG A C 1
ATOM 686 O O . ARG A 1 89 ? 9.416 12.108 -16.765 1.00 93.00 89 ARG A O 1
ATOM 693 N N . GLY A 1 90 ? 11.055 11.335 -18.094 1.00 88.06 90 GLY A N 1
ATOM 694 C CA . GLY A 1 90 ? 10.815 12.205 -19.233 1.00 88.06 90 GLY A CA 1
ATOM 695 C C . GLY A 1 90 ? 9.837 11.585 -20.222 1.00 88.06 90 GLY A C 1
ATOM 696 O O . GLY A 1 90 ? 8.627 11.607 -19.993 1.00 88.06 90 GLY A O 1
ATOM 697 N N . ASP A 1 91 ? 10.381 11.078 -21.328 1.00 80.81 91 ASP A N 1
ATOM 698 C CA . ASP A 1 91 ? 9.622 10.578 -22.473 1.00 80.81 91 ASP A CA 1
ATOM 699 C C . ASP A 1 91 ? 9.366 9.064 -22.382 1.00 80.81 91 ASP A C 1
ATOM 701 O O . ASP A 1 91 ? 10.287 8.257 -22.519 1.00 80.81 91 ASP A O 1
ATOM 705 N N . GLU A 1 92 ? 8.102 8.674 -22.188 1.00 83.75 92 GLU A N 1
ATOM 706 C CA . GLU A 1 92 ? 7.677 7.267 -22.148 1.00 83.75 92 GLU A CA 1
ATOM 707 C C . GLU A 1 92 ? 7.900 6.510 -23.471 1.00 83.75 92 GLU A C 1
ATOM 709 O O . GLU A 1 92 ? 7.944 5.278 -23.474 1.00 83.75 92 GLU A O 1
ATOM 714 N N . LYS A 1 93 ? 8.091 7.219 -24.594 1.00 92.38 93 LYS A N 1
ATOM 715 C CA . LYS A 1 93 ? 8.323 6.603 -25.912 1.00 92.38 93 LYS A CA 1
ATOM 716 C C . LYS A 1 93 ? 9.652 5.869 -26.002 1.00 92.38 93 LYS A C 1
ATOM 718 O O . LYS A 1 93 ? 9.846 5.069 -26.911 1.00 92.38 93 LYS A O 1
ATOM 723 N N . VAL A 1 94 ? 10.580 6.134 -25.081 1.00 95.62 94 VAL A N 1
ATOM 724 C CA . VAL A 1 94 ? 11.834 5.378 -25.003 1.00 95.62 94 VAL A CA 1
ATOM 725 C C . VAL A 1 94 ? 11.542 3.903 -24.745 1.00 95.62 94 VAL A C 1
ATOM 727 O O . VAL A 1 94 ? 12.059 3.045 -25.459 1.00 95.62 94 VAL A O 1
ATOM 730 N N . MET A 1 95 ? 10.710 3.610 -23.742 1.00 96.44 95 MET A N 1
ATOM 731 C CA . MET A 1 95 ? 10.381 2.231 -23.396 1.00 96.44 95 MET A CA 1
ATOM 732 C C . MET A 1 95 ? 9.555 1.573 -24.500 1.00 96.44 95 MET A C 1
ATOM 734 O O . MET A 1 95 ? 9.816 0.429 -24.862 1.00 96.44 95 MET A O 1
ATOM 738 N N . GLU A 1 96 ? 8.620 2.318 -25.089 1.00 95.31 96 GLU A N 1
ATOM 739 C CA . GLU A 1 96 ? 7.849 1.871 -26.249 1.00 95.31 96 GLU A CA 1
ATOM 740 C C . GLU A 1 96 ? 8.761 1.416 -27.396 1.00 95.31 96 GLU A C 1
ATOM 742 O O . GLU A 1 96 ? 8.633 0.298 -27.892 1.00 95.31 96 GLU A O 1
ATOM 747 N N . LEU A 1 97 ? 9.747 2.244 -27.754 1.00 95.06 97 LEU A N 1
ATOM 748 C CA . LEU A 1 97 ? 10.686 1.950 -28.828 1.00 95.06 97 LEU A CA 1
ATOM 749 C C . LEU A 1 97 ? 11.563 0.728 -28.524 1.00 95.06 97 LEU A C 1
ATOM 751 O O . LEU A 1 97 ? 11.805 -0.079 -29.422 1.00 95.06 97 LEU A O 1
ATOM 755 N N . LEU A 1 98 ? 12.025 0.571 -27.275 1.00 95.62 98 LEU A N 1
ATOM 756 C CA . LEU A 1 98 ? 12.749 -0.635 -26.856 1.00 95.62 98 LEU A CA 1
ATOM 757 C C . LEU A 1 98 ? 11.876 -1.878 -27.002 1.00 95.62 98 LEU A C 1
ATOM 759 O O . LEU A 1 98 ? 12.345 -2.888 -27.516 1.00 95.62 98 LEU A O 1
ATOM 763 N N . LEU A 1 99 ? 10.614 -1.814 -26.580 1.00 93.88 99 LEU A N 1
ATOM 764 C CA . LEU A 1 99 ? 9.707 -2.954 -26.671 1.00 93.88 99 LEU A CA 1
ATOM 765 C C . LEU A 1 99 ? 9.376 -3.328 -28.124 1.00 93.88 99 LEU A C 1
ATOM 767 O O . LEU A 1 99 ? 9.194 -4.514 -28.402 1.00 93.88 99 LEU A O 1
ATOM 771 N N . ASP A 1 100 ? 9.330 -2.345 -29.028 1.00 93.19 100 ASP A N 1
ATOM 772 C CA . ASP A 1 100 ? 9.027 -2.549 -30.450 1.00 93.19 100 ASP A CA 1
ATOM 773 C C . ASP A 1 100 ? 10.244 -3.017 -31.268 1.00 93.19 100 ASP A C 1
ATOM 775 O O . ASP A 1 100 ? 10.092 -3.831 -32.179 1.00 93.19 100 ASP A O 1
ATOM 779 N N . ARG A 1 101 ? 11.454 -2.515 -30.968 1.00 93.69 101 ARG A N 1
ATOM 780 C CA . ARG A 1 101 ? 12.668 -2.753 -31.782 1.00 93.69 101 ARG A CA 1
ATOM 781 C C . ARG A 1 101 ? 13.766 -3.559 -31.089 1.00 93.69 101 ARG A C 1
ATOM 783 O O . ARG A 1 101 ? 14.697 -3.987 -31.755 1.00 93.69 101 ARG A O 1
ATOM 790 N N . GLY A 1 102 ? 13.663 -3.804 -29.786 1.00 89.19 102 GLY A N 1
ATOM 791 C CA . GLY A 1 102 ? 14.648 -4.560 -29.002 1.00 89.19 102 GLY A CA 1
ATOM 792 C C . GLY A 1 102 ? 14.543 -6.085 -29.126 1.00 89.19 102 GLY A C 1
ATOM 793 O O . GLY A 1 102 ? 15.260 -6.815 -28.446 1.00 89.19 102 GLY A O 1
ATOM 794 N N . GLY A 1 103 ? 13.641 -6.577 -29.978 1.00 86.00 103 GLY A N 1
ATOM 795 C CA . GLY A 1 103 ? 13.486 -7.998 -30.269 1.00 86.00 103 GLY A CA 1
ATOM 796 C C . GLY A 1 103 ? 12.880 -8.832 -29.125 1.00 86.00 103 GLY A C 1
ATOM 797 O O . GLY A 1 103 ? 12.516 -8.320 -28.061 1.00 86.00 103 GLY A O 1
ATOM 798 N N . PRO A 1 104 ? 12.739 -10.154 -29.335 1.00 82.38 104 PRO A N 1
ATOM 799 C CA . PRO A 1 104 ? 12.096 -11.056 -28.376 1.00 82.38 104 PRO A CA 1
ATOM 800 C C . PRO A 1 104 ? 12.950 -11.347 -27.134 1.00 82.38 104 PRO A C 1
ATOM 802 O O . PRO A 1 104 ? 12.409 -11.772 -26.119 1.00 82.38 104 PRO A O 1
ATOM 805 N N . GLN A 1 105 ? 14.267 -11.126 -27.197 1.00 85.31 105 GLN A N 1
ATOM 806 C CA . GLN A 1 105 ? 15.198 -11.391 -26.090 1.00 85.31 105 GLN A CA 1
ATOM 807 C C . GLN A 1 105 ? 15.371 -10.195 -25.141 1.00 85.31 105 GLN A C 1
ATOM 809 O O . GLN A 1 105 ? 16.196 -10.257 -24.231 1.00 85.31 105 GLN A O 1
ATOM 814 N N . LEU A 1 106 ? 14.619 -9.107 -25.346 1.00 92.31 106 LEU A N 1
ATOM 815 C CA . LEU A 1 106 ? 14.704 -7.915 -24.508 1.00 92.31 106 LEU A CA 1
ATOM 816 C C . LEU A 1 106 ? 14.467 -8.279 -23.026 1.00 92.31 106 LEU A C 1
ATOM 818 O O . LEU A 1 106 ? 13.396 -8.806 -22.704 1.00 92.31 106 LEU A O 1
ATOM 822 N N . PRO A 1 107 ? 15.420 -7.997 -22.120 1.00 94.25 107 PRO A N 1
ATOM 823 C CA . PRO A 1 107 ? 15.353 -8.442 -20.734 1.00 94.25 107 PRO A CA 1
ATOM 824 C C . PRO A 1 107 ? 14.310 -7.639 -19.950 1.00 94.25 107 PRO A C 1
ATOM 826 O O . PRO A 1 107 ? 14.566 -6.521 -19.510 1.00 94.25 107 PRO A O 1
ATOM 829 N N . ILE A 1 108 ? 13.127 -8.227 -19.759 1.00 94.81 108 ILE A N 1
ATOM 830 C CA . ILE A 1 108 ? 12.081 -7.716 -18.863 1.00 94.81 108 ILE A CA 1
ATOM 831 C C . ILE A 1 108 ? 12.177 -8.473 -17.535 1.00 94.81 108 ILE A C 1
ATOM 833 O O . ILE A 1 108 ? 11.441 -9.423 -17.274 1.00 94.81 108 ILE A O 1
ATOM 837 N N . THR A 1 109 ? 13.166 -8.093 -16.732 1.00 96.12 109 THR A N 1
ATOM 838 C CA . THR A 1 109 ? 13.472 -8.707 -15.432 1.00 96.12 109 THR A CA 1
ATOM 839 C C . THR A 1 109 ? 12.730 -8.010 -14.292 1.00 96.12 109 THR A C 1
ATOM 841 O O . THR A 1 109 ? 12.162 -6.932 -14.464 1.00 96.12 109 THR A O 1
ATOM 844 N N . GLU A 1 110 ? 12.775 -8.593 -13.094 1.00 96.62 110 GLU A N 1
ATOM 845 C CA . GLU A 1 110 ? 12.223 -7.979 -11.881 1.00 96.62 110 GLU A CA 1
ATOM 846 C C . GLU A 1 110 ? 12.787 -6.570 -11.625 1.00 96.62 110 GLU A C 1
ATOM 848 O O . GLU A 1 110 ? 12.041 -5.665 -11.257 1.00 96.62 110 GLU A O 1
ATOM 853 N N . GLU A 1 111 ? 14.078 -6.337 -11.881 1.00 97.94 111 GLU A N 1
ATOM 854 C CA . GLU A 1 111 ? 14.709 -5.029 -11.668 1.00 97.94 111 GLU A CA 1
ATOM 855 C C . GLU A 1 111 ? 14.185 -3.954 -12.634 1.00 97.94 111 GLU A C 1
ATOM 857 O O . GLU A 1 111 ? 14.047 -2.788 -12.249 1.00 97.94 111 GLU A O 1
ATOM 862 N N . VAL A 1 112 ? 13.812 -4.337 -13.859 1.00 97.62 112 VAL A N 1
ATOM 863 C CA . VAL A 1 112 ? 13.113 -3.446 -14.801 1.00 97.62 112 VAL A CA 1
ATOM 864 C C . VAL A 1 112 ? 11.722 -3.091 -14.275 1.00 97.62 112 VAL A C 1
ATOM 866 O O . VAL A 1 112 ? 11.326 -1.922 -14.301 1.00 97.62 112 VAL A O 1
ATOM 869 N N . ILE A 1 113 ? 10.988 -4.073 -13.747 1.00 97.69 113 ILE A N 1
ATOM 870 C CA . ILE A 1 113 ? 9.645 -3.856 -13.193 1.00 97.69 113 ILE A CA 1
ATOM 871 C C . ILE A 1 113 ? 9.702 -3.001 -11.930 1.00 97.69 113 ILE A C 1
ATOM 873 O O . ILE A 1 113 ? 8.907 -2.072 -11.796 1.00 97.69 113 ILE A O 1
ATOM 877 N N . LYS A 1 114 ? 10.685 -3.212 -11.049 1.00 98.38 114 LYS A N 1
ATOM 878 C CA . LYS A 1 114 ? 10.933 -2.353 -9.879 1.00 98.38 114 LYS A CA 1
ATOM 879 C C . LYS A 1 114 ? 11.287 -0.923 -10.283 1.00 98.38 114 LYS A C 1
ATOM 881 O O . LYS A 1 114 ? 10.827 0.021 -9.641 1.00 98.38 114 LYS A O 1
ATOM 886 N N . ALA A 1 115 ? 12.062 -0.738 -11.353 1.00 97.75 115 ALA A N 1
ATOM 887 C CA . ALA A 1 115 ? 12.363 0.591 -11.879 1.00 97.75 115 ALA A CA 1
ATOM 888 C C . ALA A 1 115 ? 11.105 1.314 -12.389 1.00 97.75 115 ALA A C 1
ATOM 890 O O . ALA A 1 115 ? 10.922 2.494 -12.079 1.00 97.75 115 ALA A O 1
ATOM 891 N N . ALA A 1 116 ? 10.211 0.609 -13.092 1.00 97.31 116 ALA A N 1
ATOM 892 C CA . ALA A 1 116 ? 8.910 1.145 -13.496 1.00 97.31 116 ALA A CA 1
ATOM 893 C C . ALA A 1 116 ? 8.008 1.435 -12.281 1.00 97.31 116 ALA A C 1
ATOM 895 O O . ALA A 1 116 ? 7.443 2.523 -12.174 1.00 97.31 116 ALA A O 1
ATOM 896 N N . ALA A 1 117 ? 7.931 0.503 -11.327 1.00 97.62 117 ALA A N 1
ATOM 897 C CA . ALA A 1 117 ? 7.151 0.626 -10.097 1.00 97.62 117 ALA A CA 1
ATOM 898 C C . ALA A 1 117 ? 7.594 1.814 -9.230 1.00 97.62 117 ALA A C 1
ATOM 900 O O . ALA A 1 117 ? 6.755 2.473 -8.627 1.00 97.62 117 ALA A O 1
ATOM 901 N N . GLY A 1 118 ? 8.894 2.132 -9.204 1.00 97.19 118 GLY A N 1
ATOM 902 C CA . GLY A 1 118 ? 9.454 3.295 -8.507 1.00 97.19 118 GLY A CA 1
ATOM 903 C C . GLY A 1 118 ? 9.413 4.611 -9.300 1.00 97.19 118 GLY A C 1
ATOM 904 O O . GLY A 1 118 ? 9.889 5.641 -8.811 1.00 97.19 118 GLY A O 1
ATOM 905 N N . ASN A 1 119 ? 8.889 4.616 -10.529 1.00 96.06 119 ASN A N 1
ATOM 906 C CA . ASN A 1 119 ? 8.818 5.810 -11.369 1.00 96.06 119 ASN A CA 1
ATOM 907 C C . ASN A 1 119 ? 7.511 6.578 -11.116 1.00 96.06 119 ASN A C 1
ATOM 909 O O . ASN A 1 119 ? 6.492 6.343 -11.760 1.00 96.06 119 ASN A O 1
ATOM 913 N N . SER A 1 120 ? 7.549 7.558 -10.212 1.00 94.75 120 SER A N 1
ATOM 914 C CA . SER A 1 120 ? 6.369 8.347 -9.816 1.00 94.75 120 SER A CA 1
ATOM 915 C C . SER A 1 120 ? 5.757 9.221 -10.924 1.00 94.75 120 SER A C 1
ATOM 917 O O . SER A 1 120 ? 4.665 9.746 -10.729 1.00 94.75 120 SER A O 1
ATOM 919 N N . PHE A 1 121 ? 6.443 9.408 -12.059 1.00 92.81 121 PHE A N 1
ATOM 920 C CA . PHE A 1 121 ? 6.004 10.313 -13.132 1.00 92.81 121 PHE A CA 1
ATOM 921 C C . PHE A 1 121 ? 5.417 9.572 -14.334 1.00 92.81 121 PHE A C 1
ATOM 923 O O . PHE A 1 121 ? 4.388 9.985 -14.857 1.00 92.81 121 PHE A O 1
ATOM 930 N N . ARG A 1 122 ? 6.090 8.506 -14.788 1.00 94.56 122 ARG A N 1
ATOM 931 C CA . ARG A 1 122 ? 5.739 7.750 -16.006 1.00 94.56 122 ARG A CA 1
ATOM 932 C C . ARG A 1 122 ? 5.578 6.248 -15.769 1.00 94.56 122 ARG A C 1
ATOM 934 O O . ARG A 1 122 ? 5.340 5.507 -16.718 1.00 94.56 122 ARG A O 1
ATOM 941 N N . GLY A 1 123 ? 5.722 5.790 -14.523 1.00 95.94 123 GLY A N 1
ATOM 942 C CA . GLY A 1 123 ? 5.705 4.369 -14.177 1.00 95.94 123 GLY A CA 1
ATOM 943 C C . GLY A 1 123 ? 4.418 3.664 -14.585 1.00 95.94 123 GLY A C 1
ATOM 944 O O . GLY A 1 123 ? 4.474 2.549 -15.087 1.00 95.94 123 GLY A O 1
ATOM 945 N N . GLU A 1 124 ? 3.270 4.334 -14.469 1.00 95.62 124 GLU A N 1
ATOM 946 C CA . GLU A 1 124 ? 1.980 3.791 -14.906 1.00 95.62 124 GLU A CA 1
ATOM 947 C C . GLU A 1 124 ? 1.937 3.534 -16.419 1.00 95.62 124 GLU A C 1
ATOM 949 O O . GLU A 1 124 ? 1.547 2.451 -16.852 1.00 95.62 124 GLU A O 1
ATOM 954 N N . GLN A 1 125 ? 2.364 4.501 -17.237 1.00 95.75 125 GLN A N 1
ATOM 955 C CA . GLN A 1 125 ? 2.403 4.368 -18.697 1.00 95.75 125 GLN A CA 1
ATOM 956 C C . GLN A 1 125 ? 3.403 3.292 -19.121 1.00 95.75 125 GLN A C 1
ATOM 958 O O . GLN A 1 125 ? 3.078 2.456 -19.962 1.00 95.75 125 GLN A O 1
ATOM 963 N N . VAL A 1 126 ? 4.586 3.276 -18.502 1.00 96.56 126 VAL A N 1
ATOM 964 C CA . VAL A 1 126 ? 5.602 2.239 -18.720 1.00 96.56 126 VAL A CA 1
ATOM 965 C C . VAL A 1 126 ? 5.046 0.854 -18.373 1.00 96.56 126 VAL A C 1
ATOM 967 O O . VAL A 1 126 ? 5.179 -0.071 -19.172 1.00 96.56 126 VAL A O 1
ATOM 970 N N . MET A 1 127 ? 4.360 0.709 -17.233 1.00 96.44 127 MET A N 1
ATOM 971 C CA . MET A 1 127 ? 3.755 -0.563 -16.825 1.00 96.44 127 MET A CA 1
ATOM 972 C C . MET A 1 127 ? 2.663 -1.013 -17.804 1.00 96.44 127 MET A C 1
ATOM 974 O O . MET A 1 127 ? 2.638 -2.173 -18.204 1.00 96.44 127 MET A O 1
ATOM 978 N N . LYS A 1 128 ? 1.808 -0.092 -18.271 1.00 95.69 128 LYS A N 1
ATOM 979 C CA . LYS A 1 128 ? 0.798 -0.380 -19.306 1.00 95.69 128 LYS A CA 1
ATOM 980 C C . LYS A 1 128 ? 1.431 -0.855 -20.616 1.00 95.69 128 LYS A C 1
ATOM 982 O O . LYS A 1 128 ? 0.934 -1.797 -21.226 1.00 95.69 128 LYS A O 1
ATOM 987 N N . GLN A 1 129 ? 2.522 -0.223 -21.057 1.00 94.81 129 GLN A N 1
ATOM 988 C CA . GLN A 1 129 ? 3.234 -0.632 -22.274 1.00 94.81 129 GLN A CA 1
ATOM 989 C C . GLN A 1 129 ? 3.844 -2.029 -22.142 1.00 94.81 129 GLN A C 1
ATOM 991 O O . GLN A 1 129 ? 3.779 -2.811 -23.092 1.00 94.81 129 GLN A O 1
ATOM 996 N N . LEU A 1 130 ? 4.420 -2.327 -20.975 1.00 94.56 130 LEU A N 1
ATOM 997 C CA . LEU A 1 130 ? 4.978 -3.632 -20.646 1.00 94.56 130 LEU A CA 1
ATOM 998 C C . LEU A 1 130 ? 3.898 -4.720 -20.695 1.00 94.56 130 LEU A C 1
ATOM 1000 O O . LEU A 1 130 ? 4.055 -5.688 -21.435 1.00 94.56 130 LEU A O 1
ATOM 1004 N N . LEU A 1 131 ? 2.786 -4.520 -19.982 1.00 93.06 131 LEU A N 1
ATOM 1005 C CA . LEU A 1 131 ? 1.668 -5.471 -19.915 1.00 93.06 131 LEU A CA 1
ATOM 1006 C C . LEU A 1 131 ? 0.988 -5.685 -21.269 1.00 93.06 131 LEU A C 1
ATOM 1008 O O . LEU A 1 131 ? 0.532 -6.781 -21.567 1.00 93.06 131 LEU A O 1
ATOM 1012 N N . PHE A 1 132 ? 0.945 -4.657 -22.120 1.00 92.12 132 PHE A N 1
ATOM 1013 C CA . PHE A 1 132 ? 0.373 -4.778 -23.462 1.00 92.12 132 PHE A CA 1
ATOM 1014 C C . PHE A 1 132 ? 1.221 -5.647 -24.407 1.00 92.12 132 PHE A C 1
ATOM 1016 O O . PHE A 1 132 ? 0.691 -6.224 -25.353 1.00 92.12 132 PHE A O 1
ATOM 1023 N N . ARG A 1 133 ? 2.542 -5.718 -24.191 1.00 90.19 133 ARG A N 1
ATOM 1024 C CA . ARG A 1 133 ? 3.493 -6.372 -25.113 1.00 90.19 133 ARG A CA 1
ATOM 1025 C C . ARG A 1 133 ? 4.121 -7.648 -24.559 1.00 90.19 133 ARG A C 1
ATOM 1027 O O . ARG A 1 133 ? 4.930 -8.270 -25.257 1.00 90.19 133 ARG A O 1
ATOM 1034 N N . ARG A 1 134 ? 3.840 -8.004 -23.307 1.00 87.06 134 ARG A N 1
ATOM 1035 C CA . ARG A 1 134 ? 4.403 -9.177 -22.637 1.00 87.06 134 ARG A CA 1
ATOM 1036 C C . ARG A 1 134 ? 3.308 -9.897 -21.866 1.00 87.06 134 ARG A C 1
ATOM 1038 O O . ARG A 1 134 ? 2.698 -9.319 -20.976 1.00 87.06 134 ARG A O 1
ATOM 1045 N N . ASP A 1 135 ? 3.130 -11.175 -22.187 1.00 80.88 135 ASP A N 1
ATOM 1046 C CA . ASP A 1 135 ? 2.119 -12.024 -21.550 1.00 80.88 135 ASP A CA 1
ATOM 1047 C C . ASP A 1 135 ? 2.453 -12.331 -20.084 1.00 80.88 135 ASP A C 1
ATOM 1049 O O . ASP A 1 135 ? 1.559 -12.516 -19.262 1.00 80.88 135 ASP A O 1
ATOM 1053 N N . GLN A 1 136 ? 3.744 -12.390 -19.746 1.00 83.69 136 GLN A N 1
ATOM 1054 C CA . GLN A 1 136 ? 4.224 -12.644 -18.390 1.00 83.69 136 GLN A CA 1
ATOM 1055 C C . GLN A 1 136 ? 5.230 -11.582 -17.979 1.00 83.69 136 GLN A C 1
ATOM 1057 O O . GLN A 1 136 ? 6.178 -11.283 -18.710 1.00 83.69 136 GLN A O 1
ATOM 1062 N N . ILE A 1 137 ? 5.020 -11.043 -16.783 1.00 90.44 137 ILE A N 1
ATOM 1063 C CA . ILE A 1 137 ? 5.889 -10.049 -16.170 1.00 90.44 137 ILE A CA 1
ATOM 1064 C C . ILE A 1 137 ? 6.248 -10.533 -14.762 1.00 90.44 137 ILE A C 1
ATOM 1066 O O . ILE A 1 137 ? 5.365 -11.013 -14.051 1.00 90.44 137 ILE A O 1
ATOM 1070 N N . PRO A 1 138 ? 7.516 -10.417 -14.324 1.00 93.88 138 PRO A N 1
ATOM 1071 C CA . PRO A 1 138 ? 7.921 -10.826 -12.983 1.00 93.88 138 PRO A CA 1
ATOM 1072 C C . PRO A 1 138 ? 7.365 -9.860 -11.925 1.00 93.88 138 PRO A C 1
ATOM 1074 O O . PRO A 1 138 ? 8.037 -8.924 -11.493 1.00 93.88 138 PRO A O 1
ATOM 1077 N N . ILE A 1 139 ? 6.117 -10.085 -11.511 1.00 94.94 139 ILE A N 1
ATOM 1078 C CA . ILE A 1 139 ? 5.481 -9.386 -10.393 1.00 94.94 139 ILE A CA 1
ATOM 1079 C C . ILE A 1 139 ? 5.800 -10.169 -9.120 1.00 94.94 139 ILE A C 1
ATOM 1081 O O . ILE A 1 139 ? 5.234 -11.228 -8.859 1.00 94.94 139 ILE A O 1
ATOM 1085 N N . THR A 1 140 ? 6.740 -9.656 -8.334 1.00 96.62 140 THR A N 1
ATOM 1086 C CA . THR A 1 140 ? 7.196 -10.267 -7.078 1.00 96.62 140 THR A CA 1
ATOM 1087 C C . THR A 1 140 ? 6.715 -9.464 -5.869 1.00 96.62 140 THR A C 1
ATOM 1089 O O . THR A 1 140 ? 6.204 -8.350 -6.002 1.00 96.62 140 THR A O 1
ATOM 1092 N N . VAL A 1 141 ? 6.922 -10.000 -4.663 1.00 97.31 141 VAL A N 1
ATOM 1093 C CA . VAL A 1 141 ? 6.666 -9.267 -3.410 1.00 97.31 141 VAL A CA 1
ATOM 1094 C C . VAL A 1 141 ? 7.469 -7.960 -3.358 1.00 97.31 141 VAL A C 1
ATOM 1096 O O . VAL A 1 141 ? 6.948 -6.933 -2.932 1.00 97.31 141 VAL A O 1
ATOM 1099 N N . GLU A 1 142 ? 8.704 -7.959 -3.866 1.00 97.94 142 GLU A N 1
ATOM 1100 C CA . GLU A 1 142 ? 9.566 -6.771 -3.892 1.00 97.94 142 GLU A CA 1
ATOM 1101 C C . GLU A 1 142 ? 9.055 -5.691 -4.855 1.00 97.94 142 GLU A C 1
ATOM 1103 O O . GLU A 1 142 ? 9.218 -4.499 -4.586 1.00 97.94 142 GLU A O 1
ATOM 1108 N N . VAL A 1 143 ? 8.372 -6.073 -5.942 1.00 97.94 143 VAL A N 1
ATOM 1109 C CA . VAL A 1 143 ? 7.646 -5.116 -6.793 1.00 97.94 143 VAL A CA 1
ATOM 1110 C C . VAL A 1 143 ? 6.509 -4.464 -6.006 1.00 97.94 143 VAL A C 1
ATOM 1112 O O . VAL A 1 143 ? 6.382 -3.241 -6.040 1.00 97.94 143 VAL A O 1
ATOM 1115 N N . ILE A 1 144 ? 5.719 -5.240 -5.254 1.00 98.06 144 ILE A N 1
ATOM 1116 C CA . ILE A 1 144 ? 4.616 -4.700 -4.440 1.00 98.06 144 ILE A CA 1
ATOM 1117 C C . ILE A 1 144 ? 5.137 -3.766 -3.338 1.00 98.06 144 ILE A C 1
ATOM 1119 O O . ILE A 1 144 ? 4.606 -2.667 -3.181 1.00 98.06 144 ILE A O 1
ATOM 1123 N N . LYS A 1 145 ? 6.220 -4.132 -2.636 1.00 98.38 145 LYS A N 1
ATOM 1124 C CA . LYS A 1 145 ? 6.898 -3.231 -1.682 1.00 98.38 145 LYS A CA 1
ATOM 1125 C C . LYS A 1 145 ? 7.314 -1.927 -2.348 1.00 98.38 145 LYS A C 1
ATOM 1127 O O . LYS A 1 145 ? 7.086 -0.848 -1.808 1.00 98.38 145 LYS A O 1
ATOM 1132 N N . LYS A 1 146 ? 7.864 -2.008 -3.563 1.00 98.25 146 LYS A N 1
ATOM 1133 C CA . LYS A 1 146 ? 8.276 -0.812 -4.299 1.00 98.25 146 LYS A CA 1
ATOM 1134 C C . LYS A 1 146 ? 7.107 0.095 -4.669 1.00 98.25 146 LYS A C 1
ATOM 1136 O O . LYS A 1 146 ? 7.275 1.313 -4.676 1.00 98.25 146 LYS A O 1
ATOM 1141 N N . LEU A 1 147 ? 5.939 -0.480 -4.952 1.00 98.12 147 LEU A N 1
ATOM 1142 C CA . LEU A 1 147 ? 4.706 0.280 -5.146 1.00 98.12 147 LEU A CA 1
ATOM 1143 C C . LEU A 1 147 ? 4.265 0.959 -3.848 1.00 98.12 147 LEU A C 1
ATOM 1145 O O . LEU A 1 147 ? 3.948 2.141 -3.886 1.00 98.12 147 LEU A O 1
ATOM 1149 N N . ALA A 1 148 ? 4.307 0.257 -2.716 1.00 97.50 148 ALA A N 1
ATOM 1150 C CA . ALA A 1 148 ? 3.960 0.820 -1.409 1.00 97.50 148 ALA A CA 1
ATOM 1151 C C . ALA A 1 148 ? 4.868 2.002 -1.008 1.00 97.50 148 ALA A C 1
ATOM 1153 O O . ALA A 1 148 ? 4.405 2.977 -0.425 1.00 97.50 148 ALA A O 1
ATOM 1154 N N . GLU A 1 149 ? 6.152 1.960 -1.376 1.00 97.12 149 GLU A N 1
ATOM 1155 C CA . GLU A 1 149 ? 7.101 3.067 -1.166 1.00 97.12 149 GLU A CA 1
ATOM 1156 C C . GLU A 1 149 ? 6.891 4.259 -2.123 1.00 97.12 149 GLU A C 1
ATOM 1158 O O . GLU A 1 149 ? 7.465 5.333 -1.918 1.00 97.12 149 GLU A O 1
ATOM 1163 N N . ASN A 1 150 ? 6.126 4.084 -3.206 1.00 94.50 150 ASN A N 1
ATOM 1164 C CA . ASN A 1 150 ? 5.934 5.098 -4.237 1.00 94.50 150 ASN A CA 1
ATOM 1165 C C . ASN A 1 150 ? 4.593 5.816 -4.058 1.00 94.50 150 ASN A C 1
ATOM 1167 O O . ASN A 1 150 ? 3.534 5.202 -4.101 1.00 94.50 150 ASN A O 1
ATOM 1171 N N . PHE A 1 151 ? 4.623 7.149 -4.005 1.00 91.31 151 PHE A N 1
ATOM 1172 C CA . PHE A 1 151 ? 3.416 7.979 -3.939 1.00 91.31 151 PHE A CA 1
ATOM 1173 C C . PHE A 1 151 ? 2.407 7.692 -5.068 1.00 91.31 151 PHE A C 1
ATOM 1175 O O . PHE A 1 151 ? 1.202 7.706 -4.841 1.00 91.31 151 PHE A O 1
ATOM 1182 N N . SER A 1 152 ? 2.891 7.387 -6.278 1.00 92.12 152 SER A N 1
ATOM 1183 C CA . SER A 1 152 ? 2.044 7.010 -7.425 1.00 92.12 152 SER A CA 1
ATOM 1184 C C . SER A 1 152 ? 1.852 5.492 -7.555 1.00 92.12 152 SER A C 1
ATOM 1186 O O . SER A 1 152 ? 1.350 5.016 -8.568 1.00 92.12 152 SER A O 1
ATOM 1188 N N . GLY A 1 153 ? 2.284 4.702 -6.569 1.00 96.44 153 GLY A N 1
ATOM 1189 C CA . GLY A 1 153 ? 2.236 3.244 -6.629 1.00 96.44 153 GLY A CA 1
ATOM 1190 C C . GLY A 1 153 ? 0.819 2.686 -6.697 1.00 96.44 153 GLY A C 1
ATOM 1191 O O . GLY A 1 153 ? 0.616 1.630 -7.288 1.00 96.44 153 GLY A O 1
ATOM 1192 N N . PHE A 1 154 ? -0.173 3.411 -6.167 1.00 96.38 154 PHE A N 1
ATOM 1193 C CA . PHE A 1 154 ? -1.576 2.991 -6.204 1.00 96.38 154 PHE A CA 1
ATOM 1194 C C . PHE A 1 154 ? -2.128 2.903 -7.633 1.00 96.38 154 PHE A C 1
ATOM 1196 O O . PHE A 1 154 ? -2.839 1.948 -7.937 1.00 96.38 154 PHE A O 1
ATOM 1203 N N . THR A 1 155 ? -1.765 3.829 -8.534 1.00 97.00 155 THR A N 1
ATOM 1204 C CA . THR A 1 155 ? -2.245 3.776 -9.928 1.00 97.00 155 THR A CA 1
ATOM 1205 C C . THR A 1 155 ? -1.631 2.600 -10.675 1.00 97.00 155 THR A C 1
ATOM 1207 O O . THR A 1 155 ? -2.299 1.937 -11.466 1.00 97.00 155 THR A O 1
ATOM 1210 N N . ILE A 1 156 ? -0.366 2.289 -10.388 1.00 97.31 156 ILE A N 1
ATOM 1211 C CA . ILE A 1 156 ? 0.320 1.142 -10.981 1.00 97.31 156 ILE A CA 1
ATOM 1212 C C . ILE A 1 156 ? -0.260 -0.164 -10.424 1.00 97.31 156 ILE A C 1
ATOM 1214 O O . ILE A 1 156 ? -0.558 -1.062 -11.208 1.00 97.31 156 ILE A O 1
ATOM 1218 N N . LEU A 1 157 ? -0.478 -0.269 -9.107 1.00 97.94 157 LEU A N 1
ATOM 1219 C CA . LEU A 1 157 ? -1.102 -1.449 -8.502 1.00 97.94 157 LEU A CA 1
ATOM 1220 C C . LEU A 1 157 ? -2.517 -1.677 -9.051 1.00 97.94 157 LEU A C 1
ATOM 1222 O O . LEU A 1 157 ? -2.867 -2.814 -9.359 1.00 97.94 157 LEU A O 1
ATOM 1226 N N . GLU A 1 158 ? -3.304 -0.617 -9.258 1.00 98.06 158 GLU A N 1
ATOM 1227 C CA . GLU A 1 158 ? -4.610 -0.721 -9.917 1.00 98.06 158 GLU A CA 1
ATOM 1228 C C . GLU A 1 158 ? -4.494 -1.328 -11.326 1.00 98.06 158 GLU A C 1
ATOM 1230 O O . GLU A 1 158 ? -5.259 -2.229 -11.680 1.00 98.06 158 GLU A O 1
ATOM 1235 N N . VAL A 1 159 ? -3.520 -0.881 -12.127 1.00 96.69 159 VAL A N 1
ATOM 1236 C CA . VAL A 1 159 ? -3.261 -1.444 -13.463 1.00 96.69 159 VAL A CA 1
ATOM 1237 C C . VAL A 1 159 ? -2.897 -2.928 -13.376 1.00 96.69 159 VAL A C 1
ATOM 1239 O O . VAL A 1 159 ? -3.470 -3.723 -14.124 1.00 96.69 159 VAL A O 1
ATOM 1242 N N . LEU A 1 160 ? -2.006 -3.311 -12.452 1.00 96.50 160 LEU A N 1
ATOM 1243 C CA . LEU A 1 160 ? -1.618 -4.713 -12.251 1.00 96.50 160 LEU A CA 1
ATOM 1244 C C . LEU A 1 160 ? -2.828 -5.577 -11.874 1.00 96.50 160 LEU A C 1
ATOM 1246 O O . LEU A 1 160 ? -3.041 -6.637 -12.457 1.00 96.50 160 LEU A O 1
ATOM 1250 N N . LEU A 1 161 ? -3.665 -5.106 -10.948 1.00 96.44 161 LEU A N 1
ATOM 1251 C CA . LEU A 1 161 ? -4.867 -5.823 -10.520 1.00 96.44 161 LEU A CA 1
ATOM 1252 C C . LEU A 1 161 ? -5.846 -6.039 -11.675 1.00 96.44 161 LEU A C 1
ATOM 1254 O O . LEU A 1 161 ? -6.396 -7.128 -11.826 1.00 96.44 161 LEU A O 1
ATOM 1258 N N . ARG A 1 162 ? -6.053 -5.018 -12.512 1.00 95.19 162 ARG A N 1
ATOM 1259 C CA . ARG A 1 162 ? -7.012 -5.088 -13.623 1.00 95.19 162 ARG A CA 1
ATOM 1260 C C . ARG A 1 162 ? -6.526 -5.927 -14.802 1.00 95.19 162 ARG A C 1
ATOM 1262 O O . ARG A 1 162 ? -7.364 -6.495 -15.494 1.00 95.19 162 ARG A O 1
ATOM 1269 N N . GLN A 1 163 ? -5.220 -5.964 -15.066 1.00 92.94 163 GLN A N 1
ATOM 1270 C CA . GLN A 1 163 ? -4.676 -6.582 -16.284 1.00 92.94 163 GLN A CA 1
ATOM 1271 C C . GLN A 1 163 ? -4.020 -7.946 -16.052 1.00 92.94 163 GLN A C 1
ATOM 1273 O O . GLN A 1 163 ? -4.022 -8.768 -16.962 1.00 92.94 163 GLN A O 1
ATOM 1278 N N . CYS A 1 164 ? -3.484 -8.204 -14.860 1.00 91.06 164 CYS A N 1
ATOM 1279 C CA . CYS A 1 164 ? -2.736 -9.425 -14.553 1.00 91.06 164 CYS A CA 1
ATOM 1280 C C . CYS A 1 164 ? -2.910 -9.840 -13.086 1.00 91.06 164 CYS A C 1
ATOM 1282 O O . CYS A 1 164 ? -1.960 -10.241 -12.412 1.00 91.06 164 CYS A O 1
ATOM 1284 N N . GLY A 1 165 ? -4.130 -9.708 -12.557 1.00 90.25 165 GLY A N 1
ATOM 1285 C CA . GLY A 1 165 ? -4.430 -10.033 -11.165 1.00 90.25 165 GLY A CA 1
ATOM 1286 C C . GLY A 1 165 ? -4.046 -11.463 -10.778 1.00 90.25 165 GLY A C 1
ATOM 1287 O O . GLY A 1 165 ? -3.574 -11.698 -9.668 1.00 90.25 165 GLY A O 1
ATOM 1288 N N . ASP A 1 166 ? -4.179 -12.416 -11.698 1.00 89.44 166 ASP A N 1
ATOM 1289 C CA . ASP A 1 166 ? -3.751 -13.812 -11.558 1.00 89.44 166 ASP A CA 1
ATOM 1290 C C . ASP A 1 166 ? -2.233 -13.974 -11.365 1.00 89.44 166 ASP A C 1
ATOM 1292 O O . ASP A 1 166 ? -1.815 -14.884 -10.650 1.00 89.44 166 ASP A O 1
ATOM 1296 N N . GLN A 1 167 ? -1.423 -13.059 -11.903 1.00 89.81 167 GLN A N 1
ATOM 1297 C CA . GLN A 1 167 ? 0.037 -13.048 -11.748 1.00 89.81 167 GLN A CA 1
ATOM 1298 C C . GLN A 1 167 ? 0.504 -12.436 -10.418 1.00 89.81 167 GLN A C 1
ATOM 1300 O O . GLN A 1 167 ? 1.658 -12.620 -10.037 1.00 89.81 167 GLN A O 1
ATOM 1305 N N . ILE A 1 168 ? -0.366 -11.727 -9.687 1.00 93.75 168 ILE A N 1
ATOM 1306 C CA . ILE A 1 168 ? 0.007 -11.127 -8.398 1.00 93.75 168 ILE A CA 1
ATOM 1307 C C . ILE A 1 168 ? 0.281 -12.236 -7.367 1.00 93.75 168 ILE A C 1
ATOM 1309 O O . ILE A 1 168 ? -0.582 -13.101 -7.166 1.00 93.75 168 ILE A O 1
ATOM 1313 N N . PRO A 1 169 ? 1.438 -12.213 -6.674 1.00 94.19 169 PRO A N 1
ATOM 1314 C CA . PRO A 1 169 ? 1.756 -13.179 -5.632 1.00 94.19 169 PRO A CA 1
ATOM 1315 C C . PRO A 1 169 ? 0.907 -12.898 -4.390 1.00 94.19 169 PRO A C 1
ATOM 1317 O O . PRO A 1 169 ? 1.121 -11.919 -3.686 1.00 94.19 169 PRO A O 1
ATOM 1320 N N . VAL A 1 170 ? -0.065 -13.762 -4.101 1.00 95.25 170 VAL A N 1
ATOM 1321 C CA . VAL A 1 170 ? -0.972 -13.594 -2.953 1.00 95.25 170 VAL A CA 1
ATOM 1322 C C . VAL A 1 170 ? -0.410 -14.317 -1.726 1.00 95.25 170 VAL A C 1
ATOM 1324 O O . VAL A 1 170 ? -0.918 -15.353 -1.305 1.00 95.25 170 VAL A O 1
ATOM 1327 N N . THR A 1 171 ? 0.692 -13.799 -1.182 1.00 95.94 171 THR A N 1
ATOM 1328 C CA . THR A 1 171 ? 1.231 -14.225 0.122 1.00 95.94 171 THR A CA 1
ATOM 1329 C C . THR A 1 171 ? 0.638 -13.369 1.240 1.00 95.94 171 THR A C 1
ATOM 1331 O O . THR A 1 171 ? 0.186 -12.254 0.988 1.00 95.94 171 THR A O 1
ATOM 1334 N N . GLU A 1 172 ? 0.672 -13.846 2.487 1.00 94.94 172 GLU A N 1
ATOM 1335 C CA . GLU A 1 172 ? 0.227 -13.044 3.638 1.00 94.94 172 GLU A CA 1
ATOM 1336 C C . GLU A 1 172 ? 0.979 -11.706 3.730 1.00 94.94 172 GLU A C 1
ATOM 1338 O O . GLU A 1 172 ? 0.365 -10.670 3.959 1.00 94.94 172 GLU A O 1
ATOM 1343 N N . GLU A 1 173 ? 2.287 -11.694 3.454 1.00 97.12 173 GLU A N 1
ATOM 1344 C CA . GLU A 1 173 ? 3.088 -10.463 3.407 1.00 97.12 173 GLU A CA 1
ATOM 1345 C C . GLU A 1 173 ? 2.536 -9.451 2.390 1.00 97.12 173 GLU A C 1
ATOM 1347 O O . GLU A 1 173 ? 2.403 -8.274 2.713 1.00 97.12 173 GLU A O 1
ATOM 1352 N N . VAL A 1 174 ? 2.147 -9.895 1.190 1.00 97.38 174 VAL A N 1
ATOM 1353 C CA . VAL A 1 174 ? 1.552 -9.012 0.171 1.00 97.38 174 VAL A CA 1
ATOM 1354 C C . VAL A 1 174 ? 0.191 -8.486 0.610 1.00 97.38 174 VAL A C 1
ATOM 1356 O O . VAL A 1 174 ? -0.094 -7.310 0.400 1.00 97.38 174 VAL A O 1
ATOM 1359 N N . VAL A 1 175 ? -0.635 -9.320 1.246 1.00 97.56 175 VAL A N 1
ATOM 1360 C CA . VAL A 1 175 ? -1.937 -8.884 1.775 1.00 97.56 175 VAL A CA 1
ATOM 1361 C C . VAL A 1 175 ? -1.743 -7.792 2.829 1.00 97.56 175 VAL A C 1
ATOM 1363 O O . VAL A 1 175 ? -2.425 -6.771 2.765 1.00 97.56 175 VAL A O 1
ATOM 1366 N N . LYS A 1 176 ? -0.777 -7.963 3.742 1.00 98.00 176 LYS A N 1
ATOM 1367 C CA . LYS A 1 176 ? -0.446 -6.957 4.762 1.00 98.00 176 LYS A CA 1
ATOM 1368 C C . LYS A 1 176 ? 0.075 -5.664 4.147 1.00 98.00 176 LYS A C 1
ATOM 1370 O O . LYS A 1 176 ? -0.454 -4.608 4.463 1.00 98.00 176 LYS A O 1
ATOM 1375 N N . ILE A 1 177 ? 1.016 -5.741 3.201 1.00 98.19 177 ILE A N 1
ATOM 1376 C CA . ILE A 1 177 ? 1.515 -4.555 2.483 1.00 98.19 177 ILE A CA 1
ATOM 1377 C C . ILE A 1 177 ? 0.360 -3.797 1.820 1.00 98.19 177 ILE A C 1
ATOM 1379 O O . ILE A 1 177 ? 0.305 -2.571 1.900 1.00 98.19 177 ILE A O 1
ATOM 1383 N N . ILE A 1 178 ? -0.566 -4.508 1.165 1.00 97.81 178 ILE A N 1
ATOM 1384 C CA . ILE A 1 178 ? -1.693 -3.868 0.479 1.00 97.81 178 ILE A CA 1
ATOM 1385 C C . ILE A 1 178 ? -2.643 -3.200 1.480 1.00 97.81 178 ILE A C 1
ATOM 1387 O O . ILE A 1 178 ? -3.041 -2.059 1.254 1.00 97.81 178 ILE A O 1
ATOM 1391 N N . ALA A 1 179 ? -2.966 -3.882 2.580 1.00 96.88 179 ALA A N 1
ATOM 1392 C CA . ALA A 1 179 ? -3.847 -3.355 3.618 1.00 96.88 179 ALA A CA 1
ATOM 1393 C C . ALA A 1 179 ? -3.232 -2.161 4.379 1.00 96.88 179 ALA A C 1
ATOM 1395 O O . ALA A 1 179 ? -3.944 -1.243 4.768 1.00 96.88 179 ALA A O 1
ATOM 1396 N N . GLU A 1 180 ? -1.909 -2.139 4.564 1.00 96.31 180 GLU A N 1
ATOM 1397 C CA . GLU A 1 180 ? -1.212 -1.048 5.259 1.00 96.31 180 GLU A CA 1
ATOM 1398 C C . GLU A 1 180 ? -0.968 0.176 4.373 1.00 96.31 180 GLU A C 1
ATOM 1400 O O . GLU A 1 180 ? -1.108 1.310 4.826 1.00 96.31 180 GLU A O 1
ATOM 1405 N N . ALA A 1 181 ? -0.556 -0.030 3.119 1.00 96.62 181 ALA A N 1
ATOM 1406 C CA . ALA A 1 181 ? -0.001 1.050 2.304 1.00 96.62 181 ALA A CA 1
ATOM 1407 C C . ALA A 1 181 ? -0.994 1.680 1.317 1.00 96.62 181 ALA A C 1
ATOM 1409 O O . ALA A 1 181 ? -0.702 2.740 0.758 1.00 96.62 181 ALA A O 1
ATOM 1410 N N . PHE A 1 182 ? -2.143 1.049 1.060 1.00 96.88 182 PHE A N 1
ATOM 1411 C CA . PHE A 1 182 ? -3.069 1.493 0.017 1.00 96.88 182 PHE A CA 1
ATOM 1412 C C . PHE A 1 182 ? -4.464 1.792 0.561 1.00 96.88 182 PHE A C 1
ATOM 1414 O O . PHE A 1 182 ? -4.938 1.190 1.514 1.00 96.88 182 PHE A O 1
ATOM 1421 N N . ALA A 1 183 ? -5.150 2.738 -0.080 1.00 95.88 183 ALA A N 1
ATOM 1422 C CA . ALA A 1 183 ? -6.493 3.144 0.317 1.00 95.88 183 ALA A CA 1
ATOM 1423 C C . ALA A 1 183 ? -7.534 2.026 0.117 1.00 95.88 183 ALA A C 1
ATOM 1425 O O . ALA A 1 183 ? -7.350 1.105 -0.684 1.00 95.88 183 ALA A O 1
ATOM 1426 N N . SER A 1 184 ? -8.683 2.176 0.783 1.00 95.56 184 SER A N 1
ATOM 1427 C CA . SER A 1 184 ? -9.780 1.202 0.763 1.00 95.56 184 SER A CA 1
ATOM 1428 C C . SER A 1 184 ? -10.243 0.809 -0.645 1.00 95.56 184 SER A C 1
ATOM 1430 O O . SER A 1 184 ? -10.581 -0.350 -0.851 1.00 95.56 184 SER A O 1
ATOM 1432 N N . ASP A 1 185 ? -10.199 1.703 -1.637 1.00 97.06 185 ASP A N 1
ATOM 1433 C CA . ASP A 1 185 ? -10.583 1.379 -3.023 1.00 97.06 185 ASP A CA 1
ATOM 1434 C C . ASP A 1 185 ? -9.657 0.335 -3.670 1.00 97.06 185 ASP A C 1
ATOM 1436 O O . ASP A 1 185 ? -10.118 -0.577 -4.361 1.00 97.06 185 ASP A O 1
ATOM 1440 N N . ILE A 1 186 ? -8.350 0.424 -3.403 1.00 97.94 186 ILE A N 1
ATOM 1441 C CA . ILE A 1 186 ? -7.369 -0.555 -3.883 1.00 97.94 186 ILE A CA 1
ATOM 1442 C C . ILE A 1 186 ? -7.520 -1.871 -3.124 1.00 97.94 186 ILE A C 1
ATOM 1444 O O . ILE A 1 186 ? -7.498 -2.930 -3.750 1.00 97.94 186 ILE A O 1
ATOM 1448 N N . MET A 1 187 ? -7.738 -1.822 -1.805 1.00 97.38 187 MET A N 1
ATOM 1449 C CA . MET A 1 187 ? -7.984 -3.030 -1.014 1.00 97.38 187 MET A CA 1
ATOM 1450 C C . MET A 1 187 ? -9.256 -3.759 -1.481 1.00 97.38 187 MET A C 1
ATOM 1452 O O . MET A 1 187 ? -9.230 -4.973 -1.676 1.00 97.38 187 ME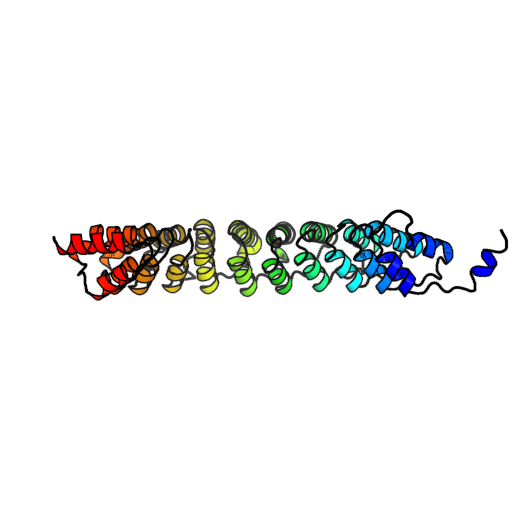T A O 1
ATOM 1456 N N . LYS A 1 188 ? -10.346 -3.034 -1.776 1.00 97.69 188 LYS A N 1
ATOM 1457 C CA . LYS A 1 188 ? -11.579 -3.598 -2.362 1.00 97.69 188 LYS A CA 1
ATOM 1458 C C . LYS A 1 188 ? -11.307 -4.267 -3.709 1.00 97.69 188 LYS A C 1
ATOM 1460 O O . LYS A 1 188 ? -11.721 -5.407 -3.920 1.00 97.69 188 LYS A O 1
ATOM 1465 N N . LEU A 1 189 ? -10.573 -3.597 -4.602 1.00 97.75 189 LEU A N 1
ATOM 1466 C CA . LEU A 1 189 ? -10.196 -4.170 -5.897 1.00 97.75 189 LEU A CA 1
ATOM 1467 C C . LEU A 1 189 ? -9.335 -5.432 -5.729 1.00 97.75 189 LEU A C 1
ATOM 1469 O O . LEU A 1 189 ? -9.565 -6.429 -6.414 1.00 97.75 189 LEU A O 1
ATOM 1473 N N . PHE A 1 190 ? -8.380 -5.419 -4.798 1.00 97.38 190 PHE A N 1
ATOM 1474 C CA . PHE A 1 190 ? -7.550 -6.579 -4.482 1.00 97.38 190 PHE A CA 1
ATOM 1475 C C . PHE A 1 190 ? -8.374 -7.755 -3.958 1.00 97.38 190 PHE A C 1
ATOM 1477 O O . PHE A 1 190 ? -8.235 -8.868 -4.468 1.00 97.38 190 PHE A O 1
ATOM 1484 N N . LEU A 1 191 ? -9.299 -7.512 -3.028 1.00 95.69 191 LEU A N 1
ATOM 1485 C CA . LEU A 1 191 ? -10.224 -8.529 -2.525 1.00 95.69 191 LEU A CA 1
ATOM 1486 C C . LEU A 1 191 ? -11.123 -9.100 -3.632 1.00 95.69 191 LEU A C 1
ATOM 1488 O O . LEU A 1 191 ? -11.354 -10.310 -3.669 1.00 95.69 191 LEU A O 1
ATOM 1492 N N . GLN A 1 192 ? -11.589 -8.260 -4.559 1.00 95.00 192 GLN A N 1
ATOM 1493 C CA . GLN A 1 192 ? -12.428 -8.677 -5.684 1.00 95.00 192 GLN A CA 1
ATOM 1494 C C . GLN A 1 192 ? -11.663 -9.543 -6.697 1.00 95.00 192 GLN A C 1
ATOM 1496 O O . GLN A 1 192 ? -12.183 -10.558 -7.160 1.00 95.00 192 GLN A O 1
ATOM 1501 N N . VAL A 1 193 ? -10.438 -9.146 -7.050 1.00 95.12 193 VAL A N 1
ATOM 1502 C CA . VAL A 1 193 ? -9.630 -9.797 -8.093 1.00 95.12 193 VAL A CA 1
ATOM 1503 C C . VAL A 1 193 ? -8.912 -11.039 -7.564 1.00 95.12 193 VAL A C 1
ATOM 1505 O O . VAL A 1 193 ? -8.910 -12.092 -8.204 1.00 95.12 193 VAL A O 1
ATOM 1508 N N . CYS A 1 194 ? -8.282 -10.936 -6.395 1.00 92.62 194 CYS A N 1
ATOM 1509 C CA . CYS A 1 194 ? -7.439 -11.993 -5.839 1.00 92.62 194 CYS A CA 1
ATOM 1510 C C . CYS A 1 194 ? -8.187 -12.911 -4.875 1.00 92.62 194 CYS A C 1
ATOM 1512 O O . CYS A 1 194 ? -7.700 -14.010 -4.609 1.00 92.62 194 CYS A O 1
ATOM 1514 N N . GLY A 1 195 ? -9.373 -12.494 -4.423 1.00 85.31 195 GLY A N 1
ATOM 1515 C CA . GLY A 1 195 ? -10.255 -13.146 -3.464 1.00 85.31 195 GLY A CA 1
ATOM 1516 C C . GLY A 1 195 ? -9.888 -14.574 -3.066 1.00 85.31 195 GLY A C 1
ATOM 1517 O O . GLY A 1 195 ? -9.416 -14.796 -1.957 1.00 85.31 195 GLY A O 1
ATOM 1518 N N . GLY A 1 196 ? -10.165 -15.567 -3.923 1.00 85.31 196 GLY A N 1
ATOM 1519 C CA . GLY A 1 196 ? -10.046 -16.998 -3.577 1.00 85.31 196 GLY A CA 1
ATOM 1520 C C . GLY A 1 196 ? -8.660 -17.430 -3.093 1.00 85.31 196 GLY A C 1
ATOM 1521 O O . GLY A 1 196 ? -8.538 -18.459 -2.438 1.00 85.31 196 GLY A O 1
ATOM 1522 N N . ARG A 1 197 ? -7.635 -16.637 -3.407 1.00 92.25 197 ARG A N 1
ATOM 1523 C CA . ARG A 1 197 ? -6.235 -16.867 -3.049 1.00 92.25 197 ARG A CA 1
ATOM 1524 C C . ARG A 1 197 ? -5.805 -16.113 -1.789 1.00 92.25 197 ARG A C 1
ATOM 1526 O O . ARG A 1 197 ? -4.731 -16.392 -1.274 1.00 92.25 197 ARG A O 1
ATOM 1533 N N . ILE A 1 198 ? -6.604 -15.153 -1.316 1.00 92.75 198 ILE A N 1
ATOM 1534 C CA . ILE A 1 198 ? -6.286 -14.345 -0.136 1.00 92.75 198 ILE A CA 1
ATOM 1535 C C . ILE A 1 198 ? -6.601 -15.156 1.117 1.00 92.75 198 ILE A C 1
ATOM 1537 O O . ILE A 1 198 ? -7.759 -15.484 1.380 1.00 92.75 198 ILE A O 1
ATOM 1541 N N . LEU A 1 199 ? -5.562 -15.436 1.901 1.00 90.69 199 LEU A N 1
ATOM 1542 C CA . LEU A 1 199 ? -5.701 -15.929 3.263 1.00 90.69 199 LEU A CA 1
ATOM 1543 C C . LEU A 1 199 ? -5.964 -14.740 4.190 1.00 90.69 199 LEU A C 1
ATOM 1545 O O . LEU A 1 199 ? -5.131 -13.842 4.299 1.00 90.69 199 LEU A O 1
ATOM 1549 N N . ILE A 1 200 ? -7.119 -14.741 4.852 1.00 94.00 200 ILE A N 1
ATOM 1550 C CA . ILE A 1 200 ? -7.438 -13.756 5.887 1.00 94.00 200 ILE A CA 1
ATOM 1551 C C . ILE A 1 200 ? -6.939 -14.319 7.213 1.00 94.00 200 ILE A C 1
ATOM 1553 O O . ILE A 1 200 ? -7.459 -15.327 7.685 1.00 94.00 200 ILE A O 1
ATOM 1557 N N . THR A 1 201 ? -5.926 -13.679 7.789 1.00 95.50 201 THR A N 1
ATOM 1558 C CA . THR A 1 201 ? -5.412 -13.980 9.130 1.00 95.50 201 THR A CA 1
ATOM 1559 C C . THR A 1 201 ? -5.886 -12.928 10.129 1.00 95.50 201 THR A C 1
ATOM 1561 O O . THR A 1 201 ? -6.417 -11.884 9.745 1.00 95.50 201 THR A O 1
ATOM 1564 N N . GLU A 1 202 ? -5.706 -13.193 11.424 1.00 94.69 202 GLU A N 1
ATOM 1565 C CA . GLU A 1 202 ? -6.027 -12.214 12.467 1.00 94.69 202 GLU A CA 1
ATOM 1566 C C . GLU A 1 202 ? -5.222 -10.916 12.285 1.00 94.69 202 GLU A C 1
ATOM 1568 O O . GLU A 1 202 ? -5.776 -9.829 12.403 1.00 94.69 202 GLU A O 1
ATOM 1573 N N . GLU A 1 203 ? -3.944 -11.007 11.904 1.00 96.00 203 GLU A N 1
ATOM 1574 C CA . GLU A 1 203 ? -3.098 -9.831 11.666 1.00 96.00 203 GLU A CA 1
ATOM 1575 C C . GLU A 1 203 ? -3.626 -8.981 10.495 1.00 96.00 203 GLU A C 1
ATOM 1577 O O . GLU A 1 203 ? -3.731 -7.760 10.613 1.00 96.00 203 GLU A O 1
ATOM 1582 N N . VAL A 1 204 ? -4.052 -9.615 9.393 1.00 96.00 204 VAL A N 1
ATOM 1583 C CA . VAL A 1 204 ? -4.716 -8.917 8.274 1.00 96.00 204 VAL A CA 1
ATOM 1584 C C . VAL A 1 204 ? -6.015 -8.247 8.732 1.00 96.00 204 VAL A C 1
ATOM 1586 O O . VAL A 1 204 ? -6.304 -7.125 8.305 1.00 96.00 204 VAL A O 1
ATOM 1589 N N . MET A 1 205 ? -6.785 -8.899 9.609 1.00 95.81 205 MET A N 1
ATOM 1590 C CA . MET A 1 205 ? -8.016 -8.338 10.174 1.00 95.81 205 MET A CA 1
ATOM 1591 C C . MET A 1 205 ? -7.727 -7.093 11.025 1.00 95.81 205 MET A C 1
ATOM 1593 O O . MET A 1 205 ? -8.373 -6.063 10.841 1.00 95.81 205 MET A O 1
ATOM 1597 N N . GLN A 1 206 ? -6.721 -7.157 11.902 1.00 95.12 206 GLN A N 1
ATOM 1598 C CA . GLN A 1 206 ? -6.299 -6.044 12.759 1.00 95.12 206 GLN A CA 1
ATOM 1599 C C . GLN A 1 206 ? -5.798 -4.849 11.940 1.00 95.12 206 GLN A C 1
ATOM 1601 O O . GLN A 1 206 ? -6.231 -3.719 12.166 1.00 95.12 206 GLN A O 1
ATOM 1606 N N . ILE A 1 207 ? -4.923 -5.092 10.958 1.00 95.69 207 ILE A N 1
ATOM 1607 C CA . ILE A 1 207 ? -4.437 -4.052 10.042 1.00 95.69 207 ILE A CA 1
ATOM 1608 C C . ILE A 1 207 ? -5.620 -3.405 9.322 1.00 95.69 207 ILE A C 1
ATOM 1610 O O . ILE A 1 207 ? -5.772 -2.188 9.351 1.00 95.69 207 ILE A O 1
ATOM 1614 N N . SER A 1 208 ? -6.506 -4.212 8.736 1.00 95.50 208 SER A N 1
ATOM 1615 C CA . SER A 1 208 ? -7.650 -3.691 7.982 1.00 95.50 208 SER A CA 1
ATOM 1616 C C . SER A 1 208 ? -8.609 -2.891 8.867 1.00 95.50 208 SER A C 1
ATOM 1618 O O . SER A 1 208 ? -9.145 -1.877 8.431 1.00 95.50 208 SER A O 1
ATOM 1620 N N . ALA A 1 209 ? -8.796 -3.304 10.123 1.00 94.56 209 ALA A N 1
ATOM 1621 C CA . ALA A 1 209 ? -9.622 -2.593 11.097 1.00 94.56 209 ALA A CA 1
ATOM 1622 C C . ALA A 1 209 ? -9.045 -1.221 11.460 1.00 94.56 209 ALA A C 1
ATOM 1624 O O . ALA A 1 209 ? -9.794 -0.275 11.709 1.00 94.56 209 ALA A O 1
ATOM 1625 N N . ARG A 1 210 ? -7.714 -1.108 11.458 1.00 92.56 210 ARG A N 1
ATOM 1626 C CA . ARG A 1 210 ? -7.000 0.142 11.710 1.00 92.56 210 ARG A CA 1
ATOM 1627 C C . ARG A 1 210 ? -6.983 1.062 10.494 1.00 92.56 210 ARG A C 1
ATOM 1629 O O . ARG A 1 210 ? -7.169 2.261 10.671 1.00 92.56 210 ARG A O 1
ATOM 1636 N N . GLU A 1 211 ? -6.788 0.527 9.290 1.00 92.94 211 GLU A N 1
ATOM 1637 C CA . GLU A 1 211 ? -6.485 1.320 8.084 1.00 92.94 211 GLU A CA 1
ATOM 1638 C C . GLU A 1 211 ? -7.691 1.574 7.162 1.00 92.94 211 GLU A C 1
ATOM 1640 O O . GLU A 1 211 ? -7.635 2.438 6.282 1.00 92.94 211 GLU A O 1
ATOM 1645 N N . HIS A 1 212 ? -8.796 0.837 7.319 1.00 93.81 212 HIS A N 1
ATOM 1646 C CA . HIS A 1 212 ? -9.901 0.861 6.355 1.00 93.81 212 HIS A CA 1
ATOM 1647 C C . HIS A 1 212 ? -11.274 1.160 6.965 1.00 93.81 212 HIS A C 1
ATOM 1649 O O . HIS A 1 212 ? -11.437 1.360 8.167 1.00 93.81 212 HIS A O 1
ATOM 1655 N N . ASP A 1 213 ? -12.258 1.289 6.076 1.00 92.56 213 ASP A N 1
ATOM 1656 C CA . ASP A 1 213 ? -13.653 1.563 6.395 1.00 92.56 213 ASP A CA 1
ATOM 1657 C C . ASP A 1 213 ? -14.468 0.295 6.670 1.00 92.56 213 ASP A C 1
ATOM 1659 O O . ASP A 1 213 ? -13.999 -0.833 6.491 1.00 92.56 213 ASP A O 1
ATOM 1663 N N . GLY A 1 214 ? -15.719 0.497 7.095 1.00 92.81 214 GLY A N 1
ATOM 1664 C CA . GLY A 1 214 ? -16.656 -0.600 7.318 1.00 92.81 214 GLY A CA 1
ATOM 1665 C C . GLY A 1 214 ? -16.904 -1.451 6.066 1.00 92.81 214 GLY A C 1
ATOM 1666 O O . GLY A 1 214 ? -17.107 -2.650 6.195 1.00 92.81 214 GLY A O 1
ATOM 1667 N N . GLU A 1 215 ? -16.817 -0.886 4.856 1.00 95.38 215 GLU A N 1
ATOM 1668 C CA . GLU A 1 215 ? -17.050 -1.635 3.611 1.00 95.38 215 GLU A CA 1
ATOM 1669 C C . GLU A 1 215 ? -15.934 -2.653 3.323 1.00 95.38 215 GLU A C 1
ATOM 1671 O O . GLU A 1 215 ? -16.218 -3.791 2.949 1.00 95.38 215 GLU A O 1
ATOM 1676 N N . VAL A 1 216 ? -14.657 -2.283 3.507 1.00 96.19 216 VAL A N 1
ATOM 1677 C CA . VAL A 1 216 ? -13.553 -3.261 3.417 1.00 96.19 216 VAL A CA 1
ATOM 1678 C C . VAL A 1 216 ? -13.721 -4.338 4.479 1.00 96.19 216 VAL A C 1
ATOM 1680 O O . VAL A 1 216 ? -13.543 -5.522 4.187 1.00 96.19 216 VAL A O 1
ATOM 1683 N N . MET A 1 217 ? -14.070 -3.934 5.701 1.00 96.19 217 MET A N 1
ATOM 1684 C CA . MET A 1 217 ? -14.240 -4.879 6.792 1.00 96.19 217 MET A CA 1
ATOM 1685 C C . MET A 1 217 ? -15.389 -5.858 6.526 1.00 96.19 217 MET A C 1
ATOM 1687 O O . MET A 1 217 ? -15.238 -7.054 6.761 1.00 96.19 217 MET A O 1
ATOM 1691 N N . GLU A 1 218 ? -16.504 -5.390 5.967 1.00 95.94 218 GLU A N 1
ATOM 1692 C CA . GLU A 1 218 ? -17.634 -6.238 5.584 1.00 95.94 218 GLU A CA 1
ATOM 1693 C C . GLU A 1 218 ? -17.208 -7.304 4.567 1.00 95.94 218 GLU A C 1
ATOM 1695 O O . GLU A 1 218 ? -17.453 -8.489 4.788 1.00 95.94 218 GLU A O 1
ATOM 1700 N N . LEU A 1 219 ? -16.455 -6.919 3.528 1.00 96.00 219 LEU A N 1
ATOM 1701 C CA . LEU A 1 219 ? -15.918 -7.868 2.544 1.00 96.00 219 LEU A CA 1
ATOM 1702 C C . LEU A 1 219 ? -14.996 -8.926 3.169 1.00 96.00 219 LEU A C 1
ATOM 1704 O O . LEU A 1 219 ? -14.988 -10.079 2.726 1.00 96.00 219 LEU A O 1
ATOM 1708 N N . LEU A 1 220 ? -14.199 -8.550 4.174 1.00 95.44 220 LEU A N 1
ATOM 1709 C CA . LEU A 1 220 ? -13.333 -9.488 4.889 1.00 95.44 220 LEU A CA 1
ATOM 1710 C C . LEU A 1 220 ? -14.150 -10.467 5.737 1.00 95.44 220 LEU A C 1
ATOM 1712 O O . LEU A 1 220 ? -13.902 -11.672 5.666 1.00 95.44 220 LEU A O 1
ATOM 1716 N N . LEU A 1 221 ? -15.141 -9.972 6.486 1.00 94.19 221 LEU A N 1
ATOM 1717 C CA . LEU A 1 221 ? -16.017 -10.797 7.322 1.00 94.19 221 LEU A CA 1
ATOM 1718 C C . LEU A 1 221 ? -16.842 -11.786 6.498 1.00 94.19 221 LEU A C 1
ATOM 1720 O O . LEU A 1 221 ? -16.939 -12.955 6.880 1.00 94.19 221 LEU A O 1
ATOM 1724 N N . ASP A 1 222 ? -17.384 -11.343 5.363 1.00 93.25 222 ASP A N 1
ATOM 1725 C CA . ASP A 1 222 ? -18.146 -12.186 4.437 1.00 93.25 222 ASP A CA 1
ATOM 1726 C C . ASP A 1 222 ? -17.279 -13.313 3.860 1.00 93.25 222 ASP A C 1
ATOM 1728 O O . ASP A 1 222 ? -17.756 -14.417 3.588 1.00 93.25 222 ASP A O 1
ATOM 1732 N N . ARG A 1 223 ? -15.981 -13.047 3.682 1.00 91.25 223 ARG A N 1
ATOM 1733 C CA . ARG A 1 223 ? -15.036 -13.990 3.088 1.00 91.25 223 ARG A CA 1
ATOM 1734 C C . ARG A 1 223 ? -14.464 -14.986 4.090 1.00 91.25 223 ARG A C 1
ATOM 1736 O O . ARG A 1 223 ? -14.299 -16.153 3.734 1.00 91.25 223 ARG A O 1
ATOM 1743 N N . CYS A 1 224 ? -14.124 -14.549 5.302 1.00 90.62 224 CYS A N 1
ATOM 1744 C CA . CYS A 1 224 ? -13.588 -15.453 6.319 1.00 90.62 224 CYS A CA 1
ATOM 1745 C C . CYS A 1 224 ? -14.692 -16.253 7.024 1.00 90.62 224 CYS A C 1
ATOM 1747 O O . CYS A 1 224 ? -14.418 -17.354 7.508 1.00 90.62 224 CYS A O 1
ATOM 1749 N N . GLY A 1 225 ? -15.930 -15.740 7.077 1.00 87.31 225 GLY A N 1
ATOM 1750 C CA . GLY A 1 225 ? -16.972 -16.304 7.937 1.00 87.31 225 GLY A CA 1
ATOM 1751 C C . GLY A 1 225 ? -16.441 -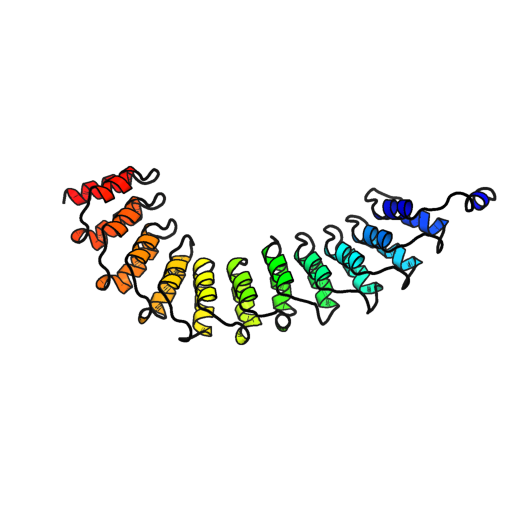16.493 9.363 1.00 87.31 225 GLY A C 1
ATOM 1752 O O . GLY A 1 225 ? -15.506 -15.811 9.784 1.00 87.31 225 GLY A O 1
ATOM 1753 N N . ASP A 1 226 ? -16.939 -17.472 10.105 1.00 85.56 226 ASP A N 1
ATOM 1754 C CA . ASP A 1 226 ? -16.559 -17.649 11.517 1.00 85.56 226 ASP A CA 1
ATOM 1755 C C . ASP A 1 226 ? -15.142 -18.214 11.745 1.00 85.56 226 ASP A C 1
ATOM 1757 O O . ASP A 1 226 ? -14.778 -18.543 12.871 1.00 85.56 226 ASP A O 1
ATOM 1761 N N . GLN A 1 227 ? -14.318 -18.336 10.698 1.00 88.31 227 GLN A N 1
ATOM 1762 C CA . GLN A 1 227 ? -12.971 -18.914 10.798 1.00 88.31 227 GLN A CA 1
ATOM 1763 C C . GLN A 1 227 ? -11.995 -18.033 11.585 1.00 88.31 227 GLN A C 1
ATOM 1765 O O . GLN A 1 227 ? -11.062 -18.554 12.192 1.00 88.31 227 GLN A O 1
ATOM 1770 N N . ILE A 1 228 ? -12.193 -16.712 11.557 1.00 90.31 228 ILE A N 1
ATOM 1771 C CA . ILE A 1 228 ? -11.328 -15.739 12.232 1.00 90.31 228 ILE A CA 1
ATOM 1772 C C . ILE A 1 228 ? -12.156 -15.019 13.299 1.00 90.31 228 ILE A C 1
ATOM 1774 O O . ILE A 1 228 ? -13.091 -14.306 12.926 1.00 90.31 228 ILE A O 1
ATOM 1778 N N . PRO A 1 229 ? -11.869 -15.207 14.599 1.00 89.50 229 PRO A N 1
ATOM 1779 C CA . PRO A 1 229 ? -12.623 -14.561 15.666 1.00 89.50 229 PRO A CA 1
ATOM 1780 C C . PRO A 1 229 ? -12.325 -13.059 15.735 1.00 89.50 229 PRO A C 1
ATOM 1782 O O . PRO A 1 229 ? -11.216 -12.620 15.430 1.00 89.50 229 PRO A O 1
ATOM 1785 N N . ILE A 1 230 ? -13.303 -12.275 16.193 1.00 91.12 230 ILE A N 1
ATOM 1786 C CA . ILE A 1 230 ? -13.073 -10.869 16.549 1.00 91.12 230 ILE A CA 1
ATOM 1787 C C . ILE A 1 230 ? -12.502 -10.814 17.960 1.00 91.12 230 ILE A C 1
ATOM 1789 O O . ILE A 1 230 ? -13.222 -10.942 18.946 1.00 91.12 230 ILE A O 1
ATOM 1793 N N . THR A 1 231 ? -11.185 -10.658 18.043 1.00 91.88 231 THR A N 1
ATOM 1794 C CA . THR A 1 231 ? -10.456 -10.559 19.311 1.00 91.88 231 THR A CA 1
ATOM 1795 C C . THR A 1 231 ? -10.478 -9.137 19.867 1.00 91.88 231 THR A C 1
ATOM 1797 O O . THR A 1 231 ? -10.733 -8.171 19.143 1.00 91.88 231 THR A O 1
ATOM 1800 N N . GLU A 1 232 ? -10.151 -8.991 21.153 1.00 88.56 232 GLU A N 1
ATOM 1801 C CA . GLU A 1 232 ? -9.983 -7.675 21.781 1.00 88.56 232 GLU A CA 1
ATOM 1802 C C . GLU A 1 232 ? -8.977 -6.803 21.012 1.00 88.56 232 GLU A C 1
ATOM 1804 O O . GLU A 1 232 ? -9.252 -5.632 20.760 1.00 88.56 232 GLU A O 1
ATOM 1809 N N . GLU A 1 233 ? -7.854 -7.376 20.562 1.00 90.44 233 GLU A N 1
ATOM 1810 C CA . GLU A 1 233 ? -6.845 -6.651 19.777 1.00 90.44 233 GLU A CA 1
ATOM 1811 C C . GLU A 1 233 ? -7.398 -6.157 18.433 1.00 90.44 233 GLU A C 1
ATOM 1813 O O . GLU A 1 233 ? -7.091 -5.044 18.005 1.00 90.44 233 GLU A O 1
ATOM 1818 N N . THR A 1 234 ? -8.278 -6.933 17.794 1.00 92.19 234 THR A N 1
ATOM 1819 C CA . THR A 1 234 ? -8.955 -6.525 16.552 1.00 92.19 234 THR A CA 1
ATOM 1820 C C . THR A 1 234 ? -9.863 -5.317 16.779 1.00 92.19 234 THR A C 1
ATOM 1822 O O . THR A 1 234 ? -9.870 -4.374 15.984 1.00 92.19 234 THR A O 1
ATOM 1825 N N . ILE A 1 235 ? -10.594 -5.293 17.895 1.00 90.38 235 ILE A N 1
ATOM 1826 C CA . ILE A 1 235 ? -11.459 -4.159 18.240 1.00 90.38 235 ILE A CA 1
ATOM 1827 C C . ILE A 1 235 ? -10.617 -2.955 18.668 1.00 90.38 235 ILE A C 1
ATOM 1829 O O . ILE A 1 235 ? -10.922 -1.826 18.287 1.00 90.38 235 ILE A O 1
ATOM 1833 N N . ARG A 1 236 ? -9.525 -3.176 19.407 1.00 88.81 236 ARG A N 1
ATOM 1834 C CA . ARG A 1 236 ? -8.584 -2.120 19.798 1.00 88.81 236 ARG A CA 1
ATOM 1835 C C . ARG A 1 236 ? -7.955 -1.458 18.572 1.00 88.81 236 ARG A C 1
ATOM 1837 O O . ARG A 1 236 ? -7.857 -0.232 18.536 1.00 88.81 236 ARG A O 1
ATOM 1844 N N . ALA A 1 237 ? -7.603 -2.239 17.551 1.00 90.44 237 ALA A N 1
ATOM 1845 C CA . ALA A 1 237 ? -7.114 -1.721 16.277 1.00 90.44 237 ALA A CA 1
ATOM 1846 C C . ALA A 1 237 ? -8.147 -0.802 15.594 1.00 90.44 237 ALA A C 1
ATOM 1848 O O . ALA A 1 237 ? -7.784 0.285 15.146 1.00 90.44 237 ALA A O 1
ATOM 1849 N N . ALA A 1 238 ? -9.435 -1.171 15.605 1.00 88.69 238 ALA A N 1
ATOM 1850 C CA . ALA A 1 238 ? -10.521 -0.303 15.133 1.00 88.69 238 ALA A CA 1
ATOM 1851 C C . ALA A 1 238 ? -10.733 0.938 16.024 1.00 88.69 238 ALA A C 1
ATOM 1853 O O . ALA A 1 238 ? -11.061 2.025 15.546 1.00 88.69 238 ALA A O 1
ATOM 1854 N N . ALA A 1 239 ? -10.550 0.799 17.338 1.00 83.31 239 ALA A N 1
ATOM 1855 C CA . ALA A 1 239 ? -10.735 1.880 18.303 1.00 83.31 239 ALA A CA 1
ATOM 1856 C C . ALA A 1 239 ? -9.627 2.942 18.257 1.00 83.31 239 ALA A C 1
ATOM 1858 O O . ALA A 1 239 ? -9.872 4.064 18.711 1.00 83.31 239 ALA A O 1
ATOM 1859 N N . ALA A 1 240 ? -8.470 2.626 17.665 1.00 78.50 240 ALA A N 1
ATOM 1860 C CA . ALA A 1 240 ? -7.320 3.514 17.504 1.00 78.50 240 ALA A CA 1
ATOM 1861 C C . ALA A 1 240 ? -7.640 4.816 16.728 1.00 78.50 240 ALA A C 1
ATOM 1863 O O . ALA A 1 240 ? -8.784 5.092 16.351 1.00 78.50 240 ALA A O 1
ATOM 1864 N N . GLU A 1 241 ? -6.622 5.651 16.494 1.00 70.75 241 GLU A N 1
ATOM 1865 C CA . GLU A 1 241 ? -6.710 6.994 15.888 1.00 70.75 241 GLU A CA 1
ATOM 1866 C C . GLU A 1 241 ? -7.058 7.002 14.379 1.00 70.75 241 GLU A C 1
ATOM 1868 O O . GLU A 1 241 ? -6.446 7.700 13.576 1.00 70.75 241 GLU A O 1
ATOM 1873 N N . ASN A 1 242 ? -8.078 6.241 13.979 1.00 69.81 242 ASN A N 1
ATOM 1874 C CA . ASN A 1 242 ? -8.707 6.285 12.665 1.00 69.81 242 ASN A CA 1
ATOM 1875 C C . ASN A 1 242 ? -10.088 6.961 12.762 1.00 69.81 242 ASN A C 1
ATOM 1877 O O . ASN A 1 242 ? -10.915 6.656 13.630 1.00 69.81 242 ASN A O 1
ATOM 1881 N N . TRP A 1 243 ? -10.358 7.873 11.827 1.00 74.25 243 TRP A N 1
ATOM 1882 C CA . TRP A 1 243 ? -11.622 8.591 11.680 1.00 74.25 243 TRP A CA 1
ATOM 1883 C C . TRP A 1 243 ? -12.826 7.700 11.341 1.00 74.25 243 TRP A C 1
ATOM 1885 O O . TRP A 1 243 ? -13.956 8.054 11.698 1.00 74.25 243 TRP A O 1
ATOM 1895 N N . ARG A 1 244 ? -12.598 6.534 10.721 1.00 80.44 244 ARG A N 1
ATOM 1896 C CA . ARG A 1 244 ? -13.637 5.545 10.373 1.00 80.44 244 ARG A CA 1
ATOM 1897 C C . ARG A 1 244 ? -13.750 4.370 11.338 1.00 80.44 244 ARG A C 1
ATOM 1899 O O . ARG A 1 244 ? -14.671 3.576 11.209 1.00 80.44 244 ARG A O 1
ATOM 1906 N N . GLY A 1 245 ? -12.903 4.300 12.364 1.00 84.19 245 GLY A N 1
ATOM 1907 C CA . GLY A 1 245 ? -12.882 3.171 13.301 1.00 84.19 245 GLY A CA 1
ATOM 1908 C C . GLY A 1 245 ? -14.222 2.876 13.991 1.00 84.19 245 GLY A C 1
ATOM 1909 O O . GLY A 1 245 ? -14.523 1.739 14.332 1.00 84.19 245 GLY A O 1
ATOM 1910 N N . HIS A 1 246 ? -15.079 3.889 14.146 1.00 85.94 246 HIS A N 1
ATOM 1911 C CA . HIS A 1 246 ? -16.422 3.714 14.697 1.00 85.94 246 HIS A CA 1
ATOM 1912 C C . HIS A 1 246 ? -17.362 2.892 13.792 1.00 85.94 246 HIS A C 1
ATOM 1914 O O . HIS A 1 246 ? -18.183 2.156 14.322 1.00 85.94 246 HIS A O 1
ATOM 1920 N N . GLU A 1 247 ? -17.233 2.985 12.462 1.00 91.56 247 GLU A N 1
ATOM 1921 C CA . GLU A 1 247 ? -18.007 2.176 11.501 1.00 91.56 247 GLU A CA 1
ATOM 1922 C C . GLU A 1 247 ? -17.598 0.702 11.592 1.00 91.56 247 GLU A C 1
ATOM 1924 O O . GLU A 1 247 ? -18.437 -0.192 11.549 1.00 91.56 247 GLU A O 1
ATOM 1929 N N . VAL A 1 248 ? -16.299 0.454 11.779 1.00 92.75 248 VAL A N 1
ATOM 1930 C CA . VAL A 1 248 ? -15.737 -0.891 11.950 1.00 92.75 248 VAL A CA 1
ATOM 1931 C C . VAL A 1 248 ? -16.200 -1.516 13.272 1.00 92.75 248 VAL A C 1
ATOM 1933 O O . VAL A 1 248 ? -16.628 -2.667 13.283 1.00 92.75 248 VAL A O 1
ATOM 1936 N N . ILE A 1 249 ? -16.180 -0.759 14.377 1.00 91.62 249 ILE A N 1
ATOM 1937 C CA . ILE A 1 249 ? -16.707 -1.224 15.674 1.00 91.62 249 ILE A CA 1
ATOM 1938 C C . ILE A 1 249 ? -18.207 -1.526 15.578 1.00 91.62 249 ILE A C 1
ATOM 1940 O O . ILE A 1 249 ? -18.645 -2.570 16.057 1.00 91.62 249 ILE A O 1
ATOM 1944 N N . GLU A 1 250 ? -18.988 -0.638 14.956 1.00 92.75 250 GLU A N 1
ATOM 1945 C CA . GLU A 1 250 ? -20.426 -0.838 14.732 1.00 92.75 250 GLU A CA 1
ATOM 1946 C C . GLU A 1 250 ? -20.682 -2.139 13.958 1.00 92.75 250 GLU A C 1
ATOM 1948 O O . GLU A 1 250 ? -21.458 -2.982 14.408 1.00 92.75 250 GLU A O 1
ATOM 1953 N N . LEU A 1 251 ? -19.936 -2.366 12.872 1.00 94.19 251 LEU A N 1
ATOM 1954 C CA . LEU A 1 251 ? -20.024 -3.590 12.080 1.00 94.19 251 LEU A CA 1
ATOM 1955 C C . LEU A 1 251 ? -19.670 -4.848 12.888 1.00 94.19 251 LEU A C 1
ATOM 1957 O O . LEU A 1 251 ? -20.372 -5.855 12.778 1.00 94.19 251 LEU A O 1
ATOM 1961 N N . PHE A 1 252 ? -18.609 -4.817 13.701 1.00 93.62 252 PHE A N 1
ATOM 1962 C CA . PHE A 1 252 ? -18.245 -5.954 14.554 1.00 93.62 252 PHE A CA 1
ATOM 1963 C C . PHE A 1 252 ? -19.330 -6.273 15.579 1.00 93.62 252 PHE A C 1
ATOM 1965 O O . PHE A 1 252 ? -19.685 -7.442 15.737 1.00 93.62 252 PHE A O 1
ATOM 1972 N N . LEU A 1 253 ? -19.897 -5.252 16.225 1.00 90.69 253 LEU A N 1
ATOM 1973 C CA . LEU A 1 253 ? -20.997 -5.418 17.175 1.00 90.69 253 LEU A CA 1
ATOM 1974 C C . LEU A 1 253 ? -22.263 -5.973 16.503 1.00 90.69 253 LEU A C 1
ATOM 1976 O O . LEU A 1 253 ? -22.966 -6.778 17.110 1.00 90.69 253 LEU A O 1
ATOM 1980 N N . ASP A 1 254 ? -22.549 -5.575 15.261 1.00 91.94 254 ASP A N 1
ATOM 1981 C CA . ASP A 1 254 ? -23.732 -6.028 14.520 1.00 91.94 254 ASP A CA 1
ATOM 1982 C C . ASP A 1 254 ? -23.587 -7.444 13.945 1.00 91.94 254 ASP A C 1
ATOM 1984 O O . ASP A 1 254 ? -24.548 -8.213 13.945 1.00 91.94 254 ASP A O 1
ATOM 1988 N N . ARG A 1 255 ? -22.401 -7.803 13.438 1.00 91.38 255 ARG A N 1
ATOM 1989 C CA . ARG A 1 255 ? -22.159 -9.094 12.766 1.00 91.38 255 ARG A CA 1
ATOM 1990 C C . ARG A 1 255 ? -21.731 -10.197 13.726 1.00 91.38 255 ARG A C 1
ATOM 1992 O O . ARG A 1 255 ? -22.054 -11.354 13.480 1.00 91.38 255 ARG A O 1
ATOM 1999 N N . ARG A 1 256 ? -20.954 -9.851 14.756 1.00 88.62 256 ARG A N 1
ATOM 2000 C CA . ARG A 1 256 ? -20.288 -10.793 15.676 1.00 88.62 256 ARG A CA 1
ATOM 2001 C C . ARG A 1 256 ? -20.258 -10.260 17.097 1.00 88.62 256 ARG A C 1
ATOM 2003 O O . ARG A 1 256 ? -19.270 -10.420 17.814 1.00 88.62 256 ARG A O 1
ATOM 2010 N N . GLY A 1 257 ? -21.340 -9.588 17.485 1.00 85.62 257 GLY A N 1
ATOM 2011 C CA . GLY A 1 257 ? -21.469 -8.991 18.803 1.00 85.62 257 GLY A CA 1
ATOM 2012 C C . GLY A 1 257 ? -21.139 -9.989 19.903 1.00 85.62 257 GLY A C 1
ATOM 2013 O O . GLY A 1 257 ? -20.353 -9.664 20.771 1.00 85.62 257 GLY A O 1
ATOM 2014 N N . ASP A 1 258 ? -21.616 -11.227 19.815 1.00 86.62 258 ASP A N 1
ATOM 2015 C CA . ASP A 1 258 ? -21.339 -12.313 20.763 1.00 86.62 258 ASP A CA 1
ATOM 2016 C C . ASP A 1 258 ? -19.844 -12.626 20.984 1.00 86.62 258 ASP A C 1
ATOM 2018 O O . ASP A 1 258 ? -19.475 -13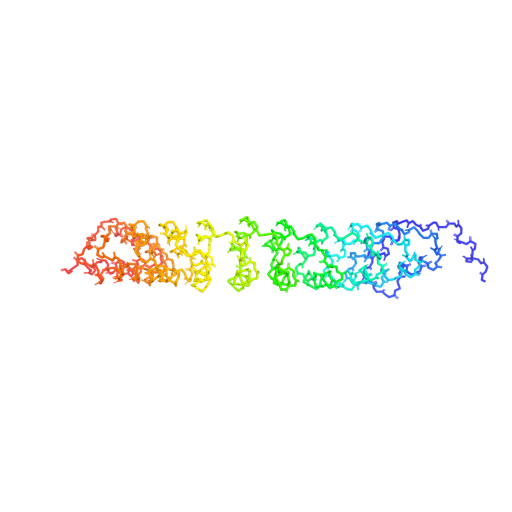.071 22.069 1.00 86.62 258 ASP A O 1
ATOM 2022 N N . GLN A 1 259 ? -18.976 -12.353 20.005 1.00 86.81 259 GLN A N 1
ATOM 2023 C CA . GLN A 1 259 ? -17.521 -12.543 20.114 1.00 86.81 259 GLN A CA 1
ATOM 2024 C C . GLN A 1 259 ? -16.805 -11.335 20.729 1.00 86.81 259 GLN A C 1
ATOM 2026 O O . GLN A 1 259 ? -15.716 -11.472 21.285 1.00 86.81 259 GLN A O 1
ATOM 2031 N N . VAL A 1 260 ? -17.404 -10.148 20.627 1.00 85.00 260 VAL A N 1
ATOM 2032 C CA . VAL A 1 260 ? -16.807 -8.899 21.099 1.00 85.00 260 VAL A CA 1
ATOM 2033 C C . VAL A 1 260 ? -16.814 -8.880 22.622 1.00 85.00 260 VAL A C 1
ATOM 2035 O O . VAL A 1 260 ? -17.874 -8.836 23.222 1.00 85.00 260 VAL A O 1
ATOM 2038 N N . VAL A 1 261 ? -15.653 -8.874 23.269 1.00 83.88 261 VAL A N 1
ATOM 2039 C CA . VAL A 1 261 ? -15.553 -8.634 24.717 1.00 83.88 261 VAL A CA 1
ATOM 2040 C C . VAL A 1 261 ? -15.117 -7.191 24.933 1.00 83.88 261 VAL A C 1
ATOM 2042 O O . VAL A 1 261 ? -14.073 -6.778 24.430 1.00 83.88 261 VAL A O 1
ATOM 2045 N N . VAL A 1 262 ? -15.921 -6.415 25.661 1.00 83.31 262 VAL A N 1
ATOM 2046 C CA . VAL A 1 262 ? -15.569 -5.034 26.009 1.00 83.31 262 VAL A CA 1
ATOM 2047 C C . VAL A 1 262 ? -14.803 -5.043 27.326 1.00 83.31 262 VAL A C 1
ATOM 2049 O O . VAL A 1 262 ? -15.329 -5.440 28.360 1.00 83.31 262 VAL A O 1
ATOM 2052 N N . THR A 1 263 ? -13.541 -4.625 27.275 1.00 87.75 263 THR A N 1
ATOM 2053 C CA . THR A 1 263 ? -12.656 -4.525 28.441 1.00 87.75 263 THR A CA 1
ATOM 2054 C C . THR A 1 263 ? -12.495 -3.073 28.884 1.00 87.75 263 THR A C 1
ATOM 2056 O O . THR A 1 263 ? -12.757 -2.135 28.125 1.00 87.75 263 THR A O 1
ATOM 2059 N N . GLU A 1 264 ? -12.015 -2.877 30.114 1.00 87.56 264 GLU A N 1
ATOM 2060 C CA . GLU A 1 264 ? -11.619 -1.555 30.612 1.00 87.56 264 GLU A CA 1
ATOM 2061 C C . GLU A 1 264 ? -10.591 -0.895 29.680 1.00 87.56 264 GLU A C 1
ATOM 2063 O O . GLU A 1 264 ? -10.743 0.270 29.318 1.00 87.56 264 GLU A O 1
ATOM 2068 N N . ASP A 1 265 ? -9.583 -1.646 29.225 1.00 86.50 265 ASP A N 1
ATOM 2069 C CA . ASP A 1 265 ? -8.542 -1.138 28.325 1.00 86.50 265 ASP A CA 1
ATOM 2070 C C . ASP A 1 265 ? -9.112 -0.668 26.981 1.00 86.50 265 ASP A C 1
ATOM 2072 O O . ASP A 1 265 ? -8.691 0.366 26.450 1.00 86.50 265 ASP A O 1
ATOM 2076 N N . LEU A 1 266 ? -10.111 -1.376 26.445 1.00 86.38 266 LEU A N 1
ATOM 2077 C CA . LEU A 1 266 ? -10.804 -0.952 25.233 1.00 86.38 266 LEU A CA 1
ATOM 2078 C C . LEU A 1 266 ? -11.595 0.347 25.454 1.00 86.38 266 LEU A C 1
ATOM 2080 O O . LEU A 1 266 ? -11.541 1.248 24.610 1.00 86.38 266 LEU A O 1
ATOM 2084 N N . LEU A 1 267 ? -12.292 0.478 26.587 1.00 88.94 267 LEU A N 1
ATOM 2085 C CA . LEU A 1 267 ? -13.000 1.712 26.940 1.00 88.94 267 LEU A CA 1
ATOM 2086 C C . LEU A 1 267 ? -12.032 2.881 27.152 1.00 88.94 267 LEU A C 1
ATOM 2088 O O . LEU A 1 267 ? -12.294 3.977 26.657 1.00 88.94 267 LEU A O 1
ATOM 2092 N N . LYS A 1 268 ? -10.886 2.652 27.806 1.00 89.56 268 LYS A N 1
ATOM 2093 C CA . LYS A 1 268 ? -9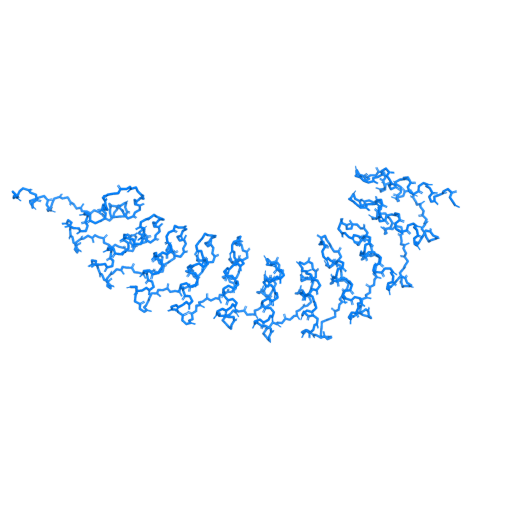.818 3.654 27.956 1.00 89.56 268 LYS A CA 1
ATOM 2094 C C . LYS A 1 268 ? -9.309 4.123 26.596 1.00 89.56 268 LYS A C 1
ATOM 2096 O O . LYS A 1 268 ? -9.202 5.328 26.373 1.00 89.56 268 LYS A O 1
ATOM 2101 N N . ALA A 1 269 ? -9.041 3.197 25.674 1.00 86.25 269 ALA A N 1
ATOM 2102 C CA . ALA A 1 269 ? -8.601 3.531 24.321 1.00 86.25 269 ALA A CA 1
ATOM 2103 C C . ALA A 1 269 ? -9.664 4.341 23.555 1.00 86.25 269 ALA A C 1
ATOM 2105 O O . ALA A 1 269 ? -9.347 5.366 22.948 1.00 86.25 269 ALA A O 1
ATOM 2106 N N . ALA A 1 270 ? -10.937 3.939 23.632 1.00 86.62 270 ALA A N 1
ATOM 2107 C CA . ALA A 1 270 ? -12.040 4.669 23.009 1.00 86.62 270 ALA A CA 1
ATOM 2108 C C . ALA A 1 270 ? -12.209 6.083 23.602 1.00 86.62 270 ALA A C 1
ATOM 2110 O O . ALA A 1 270 ? -12.371 7.046 22.844 1.00 86.62 270 ALA A O 1
ATOM 2111 N N . ALA A 1 271 ? -12.101 6.218 24.929 1.00 89.00 271 ALA A N 1
ATOM 2112 C CA . ALA A 1 271 ? -12.177 7.487 25.653 1.00 89.00 271 ALA A CA 1
ATOM 2113 C C . ALA A 1 271 ? -11.014 8.434 25.334 1.00 89.00 271 ALA A C 1
ATOM 2115 O O . ALA A 1 271 ? -11.225 9.640 25.189 1.00 89.00 271 ALA A O 1
ATOM 2116 N N . ALA A 1 272 ? -9.806 7.891 25.172 1.00 87.19 272 ALA A N 1
ATOM 2117 C CA . ALA A 1 272 ? -8.610 8.652 24.825 1.00 87.19 272 ALA A CA 1
ATOM 2118 C C . ALA A 1 272 ? -8.554 9.066 23.343 1.00 87.19 272 ALA A C 1
ATOM 2120 O O . ALA A 1 272 ? -7.808 9.982 23.007 1.00 87.19 272 ALA A O 1
ATOM 2121 N N . SER A 1 273 ? -9.334 8.426 22.461 1.00 80.75 273 SER A N 1
ATOM 2122 C CA . SER A 1 273 ? -9.236 8.660 21.015 1.00 80.75 273 SER A CA 1
ATOM 2123 C C . SER A 1 273 ? -9.624 10.088 20.594 1.00 80.75 273 SER A C 1
ATOM 2125 O O . SER A 1 273 ? -10.546 10.703 21.139 1.00 80.75 273 SER A O 1
ATOM 2127 N N . SER A 1 274 ? -8.947 10.639 19.585 1.00 75.00 274 SER A N 1
ATOM 2128 C CA . SER A 1 274 ? -9.208 12.009 19.114 1.00 75.00 274 SER A CA 1
ATOM 2129 C C . SER A 1 274 ? -10.414 12.123 18.173 1.00 75.00 274 SER A C 1
ATOM 2131 O O . SER A 1 274 ? -11.092 13.158 18.125 1.00 75.00 274 SER A O 1
ATOM 2133 N N . SER A 1 275 ? -10.708 11.058 17.417 1.00 71.25 275 SER A N 1
ATOM 2134 C CA . SER A 1 275 ? -11.728 11.061 16.366 1.00 71.25 275 SER A CA 1
ATOM 2135 C C . SER A 1 275 ? -12.924 10.178 16.702 1.00 71.25 275 SER A C 1
ATOM 2137 O O . SER A 1 275 ? -12.789 8.982 16.959 1.00 71.25 275 SER A O 1
ATOM 2139 N N . LYS A 1 276 ? -14.121 10.785 16.664 1.00 80.06 276 LYS A N 1
ATOM 2140 C CA . LYS A 1 276 ? -15.420 10.130 16.919 1.00 80.06 276 LYS A CA 1
ATOM 2141 C C . LYS A 1 276 ? -15.458 9.318 18.229 1.00 80.06 276 LYS A C 1
ATOM 2143 O O . LYS A 1 276 ? -16.276 8.412 18.344 1.00 80.06 276 LYS A O 1
ATOM 2148 N N . SER A 1 277 ? -14.646 9.689 19.222 1.00 76.69 277 SER A N 1
ATOM 2149 C CA . SER A 1 277 ? -14.531 9.026 20.531 1.00 76.69 277 SER A CA 1
ATOM 2150 C C . SER A 1 277 ? -15.866 8.823 21.234 1.00 76.69 277 SER A C 1
ATOM 2152 O O . SER A 1 277 ? -16.161 7.715 21.665 1.00 76.69 277 SER A O 1
ATOM 2154 N N . VAL A 1 278 ? -16.720 9.852 21.252 1.00 82.69 278 VAL A N 1
ATOM 2155 C CA . VAL A 1 278 ? -18.081 9.749 21.806 1.00 82.69 278 VAL A CA 1
ATOM 2156 C C . VAL A 1 278 ? -18.883 8.652 21.107 1.00 82.69 278 VAL A C 1
ATOM 2158 O O . VAL A 1 278 ? -19.470 7.827 21.786 1.00 82.69 278 VAL A O 1
ATOM 2161 N N . LYS A 1 279 ? -18.862 8.581 19.766 1.00 85.62 279 LYS A N 1
ATOM 2162 C CA . LYS A 1 279 ? -19.615 7.558 19.022 1.00 85.62 279 LYS A CA 1
ATOM 2163 C C . LYS A 1 279 ? -19.045 6.153 19.259 1.00 85.62 279 LYS A C 1
ATOM 2165 O O . LYS A 1 279 ? -19.810 5.204 19.359 1.00 85.62 279 LYS A O 1
ATOM 2170 N N . LYS A 1 280 ? -17.718 6.015 19.382 1.00 83.62 280 LYS A N 1
ATOM 2171 C CA . LYS A 1 280 ? -17.066 4.736 19.720 1.00 83.62 280 LYS A CA 1
ATOM 2172 C C . LYS A 1 280 ? -17.479 4.248 21.113 1.00 83.62 280 LYS A C 1
ATOM 2174 O O . LYS A 1 280 ? -17.922 3.113 21.242 1.00 83.62 280 LYS A O 1
ATOM 2179 N N . LEU A 1 281 ? -17.380 5.109 22.129 1.00 85.75 281 LEU A N 1
ATOM 2180 C CA . LEU A 1 281 ? -17.814 4.792 23.494 1.00 85.75 281 LEU A CA 1
ATOM 2181 C C . LEU A 1 281 ? -19.312 4.503 23.564 1.00 85.75 281 LEU A C 1
ATOM 2183 O O . LEU A 1 281 ? -19.712 3.516 24.167 1.00 85.75 281 LEU A O 1
ATOM 2187 N N . GLU A 1 282 ? -20.129 5.323 22.907 1.00 86.00 282 GLU A N 1
ATOM 2188 C CA . GLU A 1 282 ? -21.576 5.140 22.841 1.00 86.00 282 GLU A CA 1
ATOM 2189 C C . GLU A 1 282 ? -21.947 3.772 22.256 1.00 86.00 282 GLU A C 1
ATOM 2191 O O . GLU A 1 282 ? -22.796 3.088 22.816 1.00 86.00 282 GLU A O 1
ATOM 2196 N N . LEU A 1 283 ? -21.304 3.341 21.165 1.00 86.25 283 LEU A N 1
ATOM 2197 C CA . LEU A 1 283 ? -21.552 2.027 20.565 1.00 86.25 283 LEU A CA 1
ATOM 2198 C C . LEU A 1 283 ? -21.201 0.880 21.522 1.00 86.25 283 LEU A C 1
ATOM 2200 O O . LEU A 1 283 ? -22.002 -0.043 21.683 1.00 86.25 283 LEU A O 1
ATOM 2204 N N . LEU A 1 284 ? -20.034 0.951 22.172 1.00 85.56 284 LEU A N 1
ATOM 2205 C CA . LEU A 1 284 ? -19.576 -0.080 23.108 1.00 85.56 284 LEU A CA 1
ATOM 2206 C C . LEU A 1 284 ? -20.489 -0.164 24.339 1.00 85.56 284 LEU A C 1
ATOM 2208 O O . LEU A 1 284 ? -20.940 -1.252 24.693 1.00 85.56 284 LEU A O 1
ATOM 2212 N N . LEU A 1 285 ? -20.830 0.977 24.940 1.00 85.44 285 LEU A N 1
ATOM 2213 C CA . LEU A 1 285 ? -21.656 1.033 26.147 1.00 85.44 285 LEU A CA 1
ATOM 2214 C C . LEU A 1 285 ? -23.132 0.732 25.863 1.00 85.44 285 LEU A C 1
ATOM 2216 O O . LEU A 1 285 ? -23.765 0.019 26.629 1.00 85.44 285 LEU A O 1
ATOM 2220 N N . LYS A 1 286 ? -23.700 1.159 24.729 1.00 84.44 286 LYS A N 1
ATOM 2221 C CA . LYS A 1 286 ? -25.099 0.816 24.406 1.00 84.44 286 LYS A CA 1
ATOM 2222 C C . LYS A 1 286 ? -25.306 -0.660 24.102 1.00 84.44 286 LYS A C 1
ATOM 2224 O O . LYS A 1 286 ? -26.389 -1.181 24.349 1.00 84.44 286 LYS A O 1
ATOM 2229 N N . ARG A 1 287 ? -24.319 -1.319 23.490 1.00 81.25 287 ARG A N 1
ATOM 2230 C CA . ARG A 1 287 ? -24.452 -2.727 23.093 1.00 81.25 287 ARG A CA 1
ATOM 2231 C C . ARG A 1 287 ? -23.967 -3.691 24.172 1.00 81.25 287 ARG A C 1
ATOM 2233 O O . ARG A 1 287 ? -24.437 -4.822 24.168 1.00 81.25 287 ARG A O 1
ATOM 2240 N N . ARG A 1 288 ? -23.039 -3.270 25.045 1.00 78.88 288 ARG A N 1
ATOM 2241 C CA . ARG A 1 288 ? -22.370 -4.127 26.046 1.00 78.88 288 ARG A CA 1
ATOM 2242 C C . ARG A 1 288 ? -22.157 -3.465 27.414 1.00 78.88 288 ARG A C 1
ATOM 2244 O O . ARG A 1 288 ? -21.394 -3.981 28.219 1.00 78.88 288 ARG A O 1
ATOM 2251 N N . GLY A 1 289 ? -22.820 -2.344 27.695 1.00 70.56 289 GLY A N 1
ATOM 2252 C CA . GLY A 1 289 ? -22.674 -1.602 28.955 1.00 70.56 289 GLY A CA 1
ATOM 2253 C C . GLY A 1 289 ? -23.078 -2.403 30.188 1.00 70.56 289 GLY A C 1
ATOM 2254 O O . GLY A 1 289 ? -22.421 -2.288 31.211 1.00 70.56 289 GLY A O 1
ATOM 2255 N N . ASP A 1 290 ? -24.058 -3.304 30.071 1.00 76.00 290 ASP A N 1
ATOM 2256 C CA . ASP A 1 290 ? -24.462 -4.192 31.175 1.00 76.00 290 ASP A CA 1
ATOM 2257 C C . ASP A 1 290 ? -23.336 -5.147 31.631 1.00 76.00 290 ASP A C 1
ATOM 2259 O O . ASP A 1 290 ? -23.417 -5.751 32.701 1.00 76.00 290 ASP A O 1
ATOM 2263 N N . GLU A 1 291 ? -22.286 -5.307 30.822 1.00 75.25 291 GLU A N 1
ATOM 2264 C CA . GLU A 1 291 ? -21.162 -6.206 31.089 1.00 75.25 291 GLU A CA 1
ATOM 2265 C C . GLU A 1 291 ? -19.918 -5.483 31.617 1.00 75.25 291 GLU A C 1
ATOM 2267 O O . GLU A 1 291 ? -18.943 -6.147 31.979 1.00 75.25 291 GLU A O 1
ATOM 2272 N N . VAL A 1 292 ? -19.920 -4.144 31.663 1.00 75.88 292 VAL A N 1
ATOM 2273 C CA . VAL A 1 292 ? -18.715 -3.361 31.962 1.00 75.88 292 VAL A CA 1
ATOM 2274 C C . VAL A 1 292 ? -19.013 -2.215 32.916 1.00 75.88 292 VAL A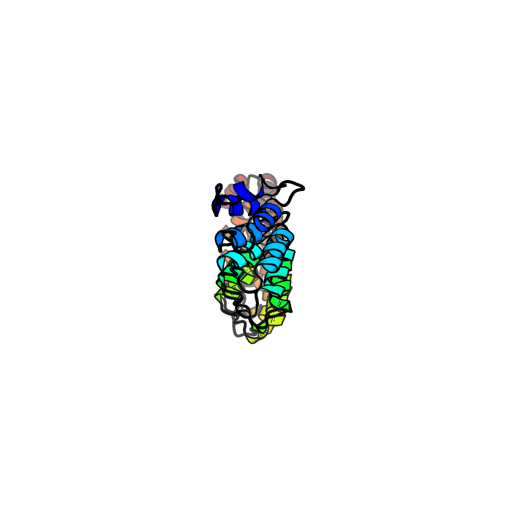 C 1
ATOM 2276 O O . VAL A 1 292 ? -19.924 -1.428 32.706 1.00 75.88 292 VAL A O 1
ATOM 2279 N N . VAL A 1 293 ? -18.181 -2.090 33.947 1.00 81.06 293 VAL A N 1
ATOM 2280 C CA . VAL A 1 293 ? -18.228 -0.971 34.894 1.00 81.06 293 VAL A CA 1
ATOM 2281 C C . VAL A 1 293 ? -17.348 0.164 34.374 1.00 81.06 293 VAL A C 1
ATOM 2283 O O . VAL A 1 293 ? -16.192 -0.072 34.006 1.00 81.06 293 VAL A O 1
ATOM 2286 N N . ILE A 1 294 ? -17.859 1.399 34.376 1.00 86.56 294 ILE A N 1
ATOM 2287 C CA . ILE A 1 294 ? -17.039 2.582 34.085 1.00 86.56 294 ILE A CA 1
ATOM 2288 C C . ILE A 1 294 ? -16.089 2.824 35.258 1.00 86.56 294 ILE A C 1
ATOM 2290 O O . ILE A 1 294 ? -16.490 3.253 36.337 1.00 86.56 294 ILE A O 1
ATOM 2294 N N . THR A 1 295 ? -14.807 2.544 35.052 1.00 91.56 295 THR A N 1
ATOM 2295 C CA . THR A 1 295 ? -13.790 2.721 36.089 1.00 91.56 295 THR A CA 1
ATOM 2296 C C . THR A 1 295 ? -13.241 4.147 36.120 1.00 91.56 295 THR A C 1
ATOM 2298 O O . THR A 1 295 ? -13.334 4.908 35.151 1.00 91.56 295 THR A O 1
ATOM 2301 N N . GLU A 1 296 ? -12.575 4.490 37.225 1.00 93.25 296 GLU A N 1
ATOM 2302 C CA . GLU A 1 296 ? -11.823 5.742 37.366 1.00 93.25 296 GLU A CA 1
ATOM 2303 C C . GLU A 1 296 ? -10.840 5.956 36.206 1.00 93.25 296 GLU A C 1
ATOM 2305 O O . GLU A 1 296 ? -10.706 7.066 35.697 1.00 93.25 296 GLU A O 1
ATOM 2310 N N . GLU A 1 297 ? -10.182 4.894 35.742 1.00 93.88 297 GLU A N 1
ATOM 2311 C CA . GLU A 1 297 ? -9.184 4.976 34.680 1.00 93.88 297 GLU A CA 1
ATOM 2312 C C . GLU A 1 297 ? -9.798 5.302 33.308 1.00 93.88 297 GLU A C 1
ATOM 2314 O O . GLU A 1 297 ? -9.168 6.014 32.519 1.00 93.88 297 GLU A O 1
ATOM 2319 N N . VAL A 1 298 ? -11.033 4.863 33.031 1.00 92.88 298 VAL A N 1
ATOM 2320 C CA . VAL A 1 298 ? -11.787 5.266 31.827 1.00 92.88 298 VAL A CA 1
ATOM 2321 C C . VAL A 1 298 ? -12.136 6.755 31.888 1.00 92.88 298 VAL A C 1
ATOM 2323 O O . VAL A 1 298 ? -11.916 7.486 30.919 1.00 92.88 298 VAL A O 1
ATOM 2326 N N . VAL A 1 299 ? -12.619 7.234 33.039 1.00 94.56 299 VAL A N 1
ATOM 2327 C CA . VAL A 1 299 ? -12.972 8.652 33.234 1.00 94.56 299 VAL A CA 1
ATOM 2328 C C . VAL A 1 299 ? -11.729 9.541 33.188 1.00 94.56 299 VAL A C 1
ATOM 2330 O O . VAL A 1 299 ? -11.744 10.611 32.586 1.00 94.56 299 VAL A O 1
ATOM 2333 N N . LYS A 1 300 ? -10.610 9.081 33.749 1.00 95.94 300 LYS A N 1
ATOM 2334 C CA . LYS A 1 300 ? -9.317 9.768 33.690 1.00 95.94 300 LYS A CA 1
ATOM 2335 C C . LYS A 1 300 ? -8.789 9.869 32.259 1.00 95.94 300 LYS A C 1
ATOM 2337 O O . LYS A 1 300 ? -8.288 10.925 31.873 1.00 95.94 300 LYS A O 1
ATOM 2342 N N . ALA A 1 301 ? -8.938 8.811 31.456 1.00 93.88 301 ALA A N 1
ATOM 2343 C CA . ALA A 1 301 ? -8.603 8.838 30.032 1.00 93.88 301 ALA A CA 1
ATOM 2344 C C . ALA A 1 301 ? -9.470 9.848 29.258 1.00 93.88 301 ALA A C 1
ATOM 2346 O O . ALA A 1 301 ? -8.942 10.606 28.445 1.00 93.88 301 ALA A O 1
ATOM 2347 N N . ALA A 1 302 ? -10.775 9.914 29.553 1.00 94.25 302 ALA A N 1
ATOM 2348 C CA . ALA A 1 302 ? -11.675 10.923 28.993 1.00 94.25 302 ALA A CA 1
ATOM 2349 C C . ALA A 1 302 ? -11.272 12.350 29.398 1.00 94.25 302 ALA A C 1
ATOM 2351 O O . ALA A 1 302 ? -11.150 13.222 28.539 1.00 94.25 302 ALA A O 1
ATOM 2352 N N . ALA A 1 303 ? -11.001 12.577 30.684 1.00 95.50 303 ALA A N 1
ATOM 2353 C CA . ALA A 1 303 ? -10.615 13.882 31.211 1.00 95.50 303 ALA A CA 1
ATOM 2354 C C . ALA A 1 303 ? -9.276 14.376 30.634 1.00 95.50 303 ALA A C 1
ATOM 2356 O O . ALA A 1 303 ? -9.110 15.567 30.364 1.00 95.50 303 ALA A O 1
ATOM 2357 N N . GLY A 1 304 ? -8.334 13.459 30.390 1.00 94.00 304 GLY A N 1
ATOM 2358 C CA . GLY A 1 304 ? -7.043 13.740 29.757 1.00 94.00 304 GLY A CA 1
ATOM 2359 C C . GLY A 1 304 ? -7.075 13.840 28.225 1.00 94.00 304 GLY A C 1
ATOM 2360 O O . GLY A 1 304 ? -6.044 14.138 27.616 1.00 94.00 304 GLY A O 1
ATOM 2361 N N . ASN A 1 305 ? -8.218 13.596 27.575 1.00 91.81 305 ASN A N 1
ATOM 2362 C CA . ASN A 1 305 ? -8.333 13.677 26.120 1.00 91.81 305 ASN A CA 1
ATOM 2363 C C . ASN A 1 305 ? -8.272 15.142 25.662 1.00 91.81 305 ASN A C 1
ATOM 2365 O O . ASN A 1 305 ? -9.210 15.917 25.858 1.00 91.81 305 ASN A O 1
ATOM 2369 N N . ARG A 1 306 ? -7.165 15.518 25.019 1.00 90.69 306 ARG A N 1
ATOM 2370 C CA . ARG A 1 306 ? -6.888 16.905 24.614 1.00 90.69 306 ARG A CA 1
ATOM 2371 C C . ARG A 1 306 ? -7.940 17.468 23.658 1.00 90.69 306 ARG A C 1
ATOM 2373 O O . ARG A 1 306 ? -8.494 18.533 23.897 1.00 90.69 306 ARG A O 1
ATOM 2380 N N . LEU A 1 307 ? -8.300 16.695 22.636 1.00 87.12 307 LEU A N 1
ATOM 2381 C CA . LEU A 1 307 ? -9.102 17.186 21.513 1.00 87.12 307 LEU A CA 1
ATOM 2382 C C . LEU A 1 307 ? -10.616 17.044 21.715 1.00 87.12 307 LEU A C 1
ATOM 2384 O O . LEU A 1 307 ? -11.399 17.709 21.021 1.00 87.12 307 LEU A O 1
ATOM 2388 N N . LYS A 1 308 ? -11.054 16.100 22.556 1.00 88.56 308 LYS A N 1
ATOM 2389 C CA . LYS A 1 308 ? -12.476 15.757 22.752 1.00 88.56 308 LYS A CA 1
ATOM 2390 C C . LYS A 1 308 ? -12.861 15.542 24.216 1.00 88.56 308 LYS A C 1
ATOM 2392 O O . LYS A 1 308 ? -13.979 15.086 24.456 1.00 88.56 308 LYS A O 1
ATOM 2397 N N . GLY A 1 309 ? -11.990 15.876 25.168 1.00 91.38 309 GLY A N 1
ATOM 2398 C CA . GLY A 1 309 ? -12.190 15.587 26.588 1.00 91.38 309 GLY A CA 1
ATOM 2399 C C . GLY A 1 309 ? -13.499 16.120 27.143 1.00 91.38 309 GLY A C 1
ATOM 2400 O O . GLY A 1 309 ? -14.207 15.365 27.803 1.00 91.38 309 GLY A O 1
ATOM 2401 N N . GLU A 1 310 ? -13.884 17.351 26.792 1.00 93.69 310 GLU A N 1
ATOM 2402 C CA . GLU A 1 310 ? -15.177 17.930 27.186 1.00 93.69 310 GLU A CA 1
ATOM 2403 C C . GLU A 1 310 ? -16.335 17.012 26.773 1.00 93.69 310 GLU A C 1
ATOM 2405 O O . GLU A 1 310 ? -17.125 16.564 27.600 1.00 93.69 310 GLU A O 1
ATOM 2410 N N . LYS A 1 311 ? -16.417 16.678 25.479 1.00 92.69 311 LYS A N 1
ATOM 2411 C CA . LYS A 1 311 ? -17.539 15.911 24.921 1.00 92.69 311 LYS A CA 1
ATOM 2412 C C . LYS A 1 311 ? -17.596 14.488 25.455 1.00 92.69 311 LYS A C 1
ATOM 2414 O O . LYS A 1 311 ? -18.690 13.965 25.655 1.00 92.69 311 LYS A O 1
ATOM 2419 N N . VAL A 1 312 ? -16.437 13.858 25.638 1.00 92.06 312 VAL A N 1
ATOM 2420 C CA . VAL A 1 312 ? -16.354 12.495 26.169 1.00 92.06 312 VAL A CA 1
ATOM 2421 C C . VAL A 1 312 ? -16.712 12.478 27.653 1.00 92.06 312 VAL A C 1
ATOM 2423 O O . VAL A 1 312 ? -17.542 11.671 28.059 1.00 92.06 312 VAL A O 1
ATOM 2426 N N . THR A 1 313 ? -16.164 13.402 28.445 1.00 94.00 313 THR A N 1
ATOM 2427 C CA . THR A 1 313 ? -16.457 13.504 29.882 1.00 94.00 313 THR A CA 1
ATOM 2428 C C . THR A 1 313 ? -17.931 13.837 30.111 1.00 94.00 313 THR A C 1
ATOM 2430 O O . THR A 1 313 ? -18.596 13.148 30.876 1.00 94.00 313 THR A O 1
ATOM 2433 N N . ALA A 1 314 ? -18.492 14.799 29.368 1.00 94.06 314 ALA A N 1
ATOM 2434 C CA . ALA A 1 314 ? -19.918 15.131 29.426 1.00 94.06 314 ALA A CA 1
ATOM 2435 C C . ALA A 1 314 ? -20.829 13.954 29.043 1.00 94.06 314 ALA A C 1
ATOM 2437 O O . ALA A 1 314 ? -21.951 13.842 29.532 1.00 94.06 314 ALA A O 1
ATOM 2438 N N . PHE A 1 315 ? -20.392 13.091 28.122 1.00 92.88 315 PHE A N 1
ATOM 2439 C CA . PHE A 1 315 ? -21.132 11.880 27.776 1.00 92.88 315 PHE A CA 1
ATOM 2440 C C . PHE A 1 315 ? -21.117 10.870 28.932 1.00 92.88 315 PHE A C 1
ATOM 2442 O O . PHE A 1 315 ? -22.185 10.421 29.337 1.00 92.88 315 PHE A O 1
ATOM 2449 N N . LEU A 1 316 ? -19.941 10.578 29.499 1.00 92.25 316 LEU A N 1
ATOM 2450 C CA . LEU A 1 316 ? -19.807 9.630 30.610 1.00 92.25 316 LEU A CA 1
ATOM 2451 C C . LEU A 1 316 ? -20.587 10.078 31.853 1.00 92.25 316 LEU A C 1
ATOM 2453 O O . LEU A 1 316 ? -21.325 9.277 32.413 1.00 92.25 316 LEU A O 1
ATOM 2457 N N . LEU A 1 317 ? -20.488 11.354 32.242 1.00 92.12 317 LEU A N 1
ATOM 2458 C CA . LEU A 1 317 ? -21.212 11.887 33.404 1.00 92.12 317 LEU A CA 1
ATOM 2459 C C . LEU A 1 317 ? -22.734 11.861 33.214 1.00 92.12 317 LEU A C 1
ATOM 2461 O O . LEU A 1 317 ? -23.474 11.634 34.158 1.00 92.12 317 LEU A O 1
ATOM 2465 N N . ARG A 1 318 ? -23.225 12.064 31.991 1.00 90.94 318 ARG A N 1
ATOM 2466 C CA . ARG A 1 318 ? -24.668 12.055 31.719 1.00 90.94 318 ARG A CA 1
ATOM 2467 C C . ARG A 1 318 ? -25.266 10.653 31.698 1.00 90.94 318 ARG A C 1
ATOM 2469 O O . ARG A 1 318 ? -26.369 10.474 32.197 1.00 90.94 318 ARG A O 1
ATOM 2476 N N . GLU A 1 319 ? -24.590 9.696 31.066 1.00 87.69 319 GLU A N 1
ATOM 2477 C CA . GLU A 1 319 ? -25.140 8.344 30.890 1.00 87.69 319 GLU A CA 1
ATOM 2478 C C . GLU A 1 319 ? -24.804 7.421 32.071 1.00 87.69 319 GLU A C 1
ATOM 2480 O O . GLU A 1 319 ? -25.576 6.516 32.365 1.00 87.69 319 GLU A O 1
ATOM 2485 N N . HIS A 1 320 ? -23.682 7.664 32.760 1.00 87.88 320 HIS A N 1
ATOM 2486 C CA . HIS A 1 320 ? -23.168 6.824 33.852 1.00 87.88 320 HIS A CA 1
ATOM 2487 C C . HIS A 1 320 ? -22.740 7.638 35.087 1.00 87.88 320 HIS A C 1
ATOM 2489 O O . HIS A 1 320 ? -21.926 7.182 35.886 1.00 87.88 320 HIS A O 1
ATOM 2495 N N . GLY A 1 321 ? -23.268 8.852 35.266 1.00 86.81 321 GLY A N 1
ATOM 2496 C CA . GLY A 1 321 ? -22.887 9.746 36.365 1.00 86.81 321 GLY A CA 1
ATOM 2497 C C . GLY A 1 321 ? -23.056 9.145 37.757 1.00 86.81 321 GLY A C 1
ATOM 2498 O O . GLY A 1 321 ? -22.196 9.351 38.610 1.00 86.81 321 GLY A O 1
ATOM 2499 N N . ASP A 1 322 ? -24.107 8.347 37.956 1.00 87.75 322 ASP A N 1
ATOM 2500 C CA . ASP A 1 322 ? -24.400 7.672 39.228 1.00 87.75 322 ASP A CA 1
ATOM 2501 C C . ASP A 1 322 ? -23.316 6.649 39.628 1.00 87.75 322 ASP A C 1
ATOM 2503 O O . ASP A 1 322 ? -23.154 6.337 40.809 1.00 87.75 322 ASP A O 1
ATOM 2507 N N . GLU A 1 323 ? -22.559 6.128 38.658 1.00 86.50 323 GLU A N 1
ATOM 2508 C CA . GLU A 1 323 ? -21.455 5.185 38.877 1.00 86.50 323 GLU A CA 1
ATOM 2509 C C . GLU A 1 323 ? -20.103 5.897 39.061 1.00 86.50 323 GLU A C 1
ATOM 2511 O O . GLU A 1 323 ? -19.153 5.319 39.598 1.00 86.50 323 GLU A O 1
ATOM 2516 N N . ILE A 1 324 ? -19.995 7.154 38.619 1.00 89.88 324 ILE A N 1
ATOM 2517 C CA . ILE A 1 324 ? -18.726 7.877 38.532 1.00 89.88 324 ILE A CA 1
ATOM 2518 C C . ILE A 1 324 ? -18.455 8.652 39.819 1.00 89.88 324 ILE A C 1
ATOM 2520 O O . ILE A 1 324 ? -19.088 9.659 40.134 1.00 89.88 324 ILE A O 1
ATOM 2524 N N . ILE A 1 325 ? -17.402 8.237 40.520 1.00 91.69 325 ILE A N 1
ATOM 2525 C CA . ILE A 1 325 ? -16.849 8.974 41.655 1.00 91.69 325 ILE A CA 1
ATOM 2526 C C . ILE A 1 325 ? -15.721 9.879 41.151 1.00 91.69 325 ILE A C 1
ATOM 2528 O O . ILE A 1 325 ? -14.679 9.399 40.708 1.00 91.69 325 ILE A O 1
ATOM 2532 N N . VAL A 1 326 ? -15.896 11.200 41.253 1.00 92.88 326 VAL A N 1
ATOM 2533 C CA . VAL A 1 326 ? -14.856 12.171 40.872 1.00 92.88 326 VAL A CA 1
ATOM 2534 C C . VAL A 1 326 ? -13.740 12.189 41.920 1.00 92.88 326 VAL A C 1
ATOM 2536 O O . VAL A 1 326 ? -13.893 12.740 43.018 1.00 92.88 326 VAL A O 1
ATOM 2539 N N . THR A 1 327 ? -12.595 11.610 41.570 1.00 95.50 327 THR A N 1
ATOM 2540 C CA . THR A 1 327 ? -11.392 11.526 42.411 1.00 95.50 327 THR A CA 1
ATOM 2541 C C . THR A 1 327 ? -10.394 12.648 42.120 1.00 95.50 327 THR A C 1
ATOM 2543 O O . THR A 1 327 ? -10.459 13.331 41.095 1.00 95.50 327 THR A O 1
ATOM 2546 N N . ASP A 1 328 ? -9.411 12.811 43.006 1.00 95.19 328 ASP A N 1
ATOM 2547 C CA . ASP A 1 328 ? -8.310 13.757 42.800 1.00 95.19 328 ASP A CA 1
ATOM 2548 C C . ASP A 1 328 ? -7.484 13.434 41.546 1.00 95.19 328 ASP A C 1
ATOM 2550 O O . ASP A 1 328 ? -6.934 14.342 40.926 1.00 95.19 328 ASP A O 1
ATOM 2554 N N . ASP A 1 329 ? -7.388 12.166 41.145 1.00 97.06 329 ASP A N 1
ATOM 2555 C CA . ASP A 1 329 ? -6.613 11.769 39.970 1.00 97.06 329 ASP A CA 1
ATOM 2556 C C . ASP A 1 329 ? -7.340 12.084 38.656 1.00 97.06 329 ASP A C 1
ATOM 2558 O O . ASP A 1 329 ? -6.686 12.512 37.699 1.00 97.06 329 ASP A O 1
ATOM 2562 N N . ILE A 1 330 ? -8.675 11.985 38.624 1.00 96.44 330 ILE A N 1
ATOM 2563 C CA . ILE A 1 330 ? -9.492 12.499 37.511 1.00 96.44 330 ILE A CA 1
ATOM 2564 C C . ILE A 1 330 ? -9.339 14.024 37.413 1.00 96.44 330 ILE A C 1
ATOM 2566 O O . ILE A 1 330 ? -9.088 14.559 36.332 1.00 96.44 330 ILE A O 1
ATOM 2570 N N . MET A 1 331 ? -9.402 14.727 38.550 1.00 96.56 331 MET A N 1
ATOM 2571 C CA . MET A 1 331 ? -9.230 16.185 38.598 1.00 96.56 331 MET A CA 1
ATOM 2572 C C . MET A 1 331 ? -7.835 16.616 38.127 1.00 96.56 331 MET A C 1
ATOM 2574 O O . MET A 1 331 ? -7.705 17.586 37.382 1.00 96.56 331 MET A O 1
ATOM 2578 N N . LYS A 1 332 ? -6.777 15.882 38.500 1.00 97.31 332 LYS A N 1
ATOM 2579 C CA . LYS A 1 332 ? -5.416 16.128 37.991 1.00 97.31 332 LYS A CA 1
ATOM 2580 C C . LYS A 1 332 ? -5.321 15.915 36.483 1.00 97.31 332 LYS A C 1
ATOM 2582 O O . LYS A 1 332 ? -4.653 16.702 35.818 1.00 97.31 332 LYS A O 1
ATOM 2587 N N . ALA A 1 333 ? -5.966 14.876 35.946 1.00 96.62 333 ALA A N 1
ATOM 2588 C CA . ALA A 1 333 ? -5.977 14.628 34.506 1.00 96.62 333 ALA A CA 1
ATOM 2589 C C . ALA A 1 333 ? -6.662 15.771 33.742 1.00 96.62 333 ALA A C 1
ATOM 2591 O O . ALA A 1 333 ? -6.101 16.256 32.762 1.00 96.62 333 ALA A O 1
ATOM 2592 N N . ALA A 1 334 ? -7.804 16.259 34.239 1.00 96.69 334 ALA A N 1
ATOM 2593 C CA . ALA A 1 334 ? -8.482 17.434 33.693 1.00 96.69 334 ALA A CA 1
ATOM 2594 C C . ALA A 1 334 ? -7.614 18.701 33.785 1.00 96.69 334 ALA A C 1
ATOM 2596 O O . ALA A 1 334 ? -7.443 19.409 32.798 1.00 96.69 334 ALA A O 1
ATOM 2597 N N . ALA A 1 335 ? -6.997 18.961 34.943 1.00 96.50 335 ALA A N 1
ATOM 2598 C CA . ALA A 1 335 ? -6.134 20.128 35.145 1.00 96.50 335 ALA A CA 1
ATOM 2599 C C . ALA A 1 335 ? -4.883 20.120 34.247 1.00 96.50 335 ALA A C 1
ATOM 2601 O O . ALA A 1 335 ? -4.379 21.179 33.879 1.00 96.50 335 ALA A O 1
ATOM 2602 N N . GLY A 1 336 ? -4.366 18.933 33.914 1.00 95.88 336 GLY A N 1
ATOM 2603 C CA . GLY A 1 336 ? -3.236 18.749 33.002 1.00 95.88 336 GLY A CA 1
ATOM 2604 C C . GLY A 1 336 ? -3.615 18.725 31.517 1.00 95.88 336 GLY A C 1
ATOM 2605 O O . GLY A 1 336 ? -2.729 18.583 30.672 1.00 95.88 336 GLY A O 1
ATOM 2606 N N . ASN A 1 337 ? -4.902 18.827 31.179 1.00 95.00 337 ASN A N 1
ATOM 2607 C CA . ASN A 1 337 ? -5.374 18.835 29.802 1.00 95.00 337 ASN A CA 1
ATOM 2608 C C . ASN A 1 337 ? -5.250 20.249 29.207 1.00 95.00 337 ASN A C 1
ATOM 2610 O O . ASN A 1 337 ? -6.053 21.133 29.481 1.00 95.00 337 ASN A O 1
ATOM 2614 N N . GLU A 1 338 ? -4.231 20.445 28.372 1.00 94.31 338 GLU A N 1
ATOM 2615 C CA . GLU A 1 338 ? -3.863 21.747 27.793 1.00 94.31 338 GLU A CA 1
ATOM 2616 C C . GLU A 1 338 ? -4.896 22.325 26.810 1.00 94.31 338 GLU A C 1
ATOM 2618 O O . GLU A 1 338 ? -4.847 23.519 26.525 1.00 94.31 338 GLU A O 1
ATOM 2623 N N . GLU A 1 339 ? -5.794 21.497 26.267 1.00 92.06 339 GLU A N 1
ATOM 2624 C CA . GLU A 1 339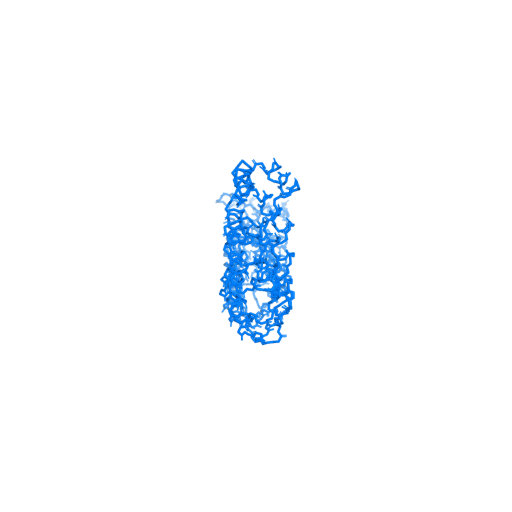 ? -6.714 21.898 25.194 1.00 92.06 339 GLU A CA 1
ATOM 2625 C C . GLU A 1 339 ? -8.182 21.955 25.634 1.00 92.06 339 GLU A C 1
ATOM 2627 O O . GLU A 1 339 ? -8.864 22.904 25.268 1.00 92.06 339 GLU A O 1
ATOM 2632 N N . SER A 1 340 ? -8.667 20.970 26.404 1.00 92.69 340 SER A N 1
ATOM 2633 C CA . SER A 1 340 ? -10.068 20.900 26.883 1.00 92.69 340 SER A CA 1
ATOM 2634 C C . SER A 1 340 ? -10.190 20.944 28.415 1.00 92.69 340 SER A C 1
ATOM 2636 O O . SER A 1 340 ? -11.231 20.593 28.969 1.00 92.69 340 SER A O 1
ATOM 2638 N N . GLY A 1 341 ? -9.108 21.250 29.137 1.00 95.56 341 GLY A N 1
ATOM 2639 C CA . GLY A 1 341 ? -9.062 21.088 30.592 1.00 95.56 341 GLY A CA 1
ATOM 2640 C C . GLY A 1 341 ? -10.014 21.996 31.362 1.00 95.56 341 GLY A C 1
ATOM 2641 O O . GLY A 1 341 ? -10.542 21.568 32.385 1.00 95.56 341 GLY A O 1
ATOM 2642 N N . GLU A 1 342 ? -10.271 23.213 30.876 1.00 96.31 342 GLU A N 1
ATOM 2643 C CA . GLU A 1 342 ? -11.194 24.156 31.522 1.00 96.31 342 GLU A CA 1
ATOM 2644 C C . GLU A 1 342 ? -12.629 23.616 31.516 1.00 96.31 342 GLU A C 1
ATOM 2646 O O . GLU A 1 342 ? -13.263 23.520 32.569 1.00 96.31 342 GLU A O 1
ATOM 2651 N N . GLU A 1 343 ? -13.117 23.188 30.353 1.00 96.81 343 GLU A N 1
ATOM 2652 C CA . GLU A 1 343 ? -14.469 22.662 30.186 1.00 96.81 343 GLU A CA 1
ATOM 2653 C C . GLU A 1 343 ? -14.643 21.321 30.906 1.00 96.81 343 GLU A C 1
ATOM 2655 O O . GLU A 1 343 ? -15.654 21.096 31.573 1.00 96.81 343 GLU A O 1
ATOM 2660 N N . VAL A 1 344 ? -13.636 20.440 30.835 1.00 96.81 344 VAL A N 1
ATOM 2661 C CA . VAL A 1 344 ? -13.638 19.173 31.586 1.00 96.81 344 VAL A CA 1
ATOM 2662 C C . VAL A 1 344 ? -13.677 19.438 33.092 1.00 96.81 344 VAL A C 1
ATOM 2664 O O . VAL A 1 344 ? -14.462 18.810 33.799 1.00 96.81 344 VAL A O 1
ATOM 2667 N N . MET A 1 345 ? -12.865 20.373 33.594 1.00 97.25 345 MET A N 1
ATOM 2668 C CA . MET A 1 345 ? -12.847 20.736 35.013 1.00 97.25 345 MET A CA 1
ATOM 2669 C C . MET A 1 345 ? -14.202 21.290 35.466 1.00 97.25 345 MET A C 1
ATOM 2671 O O . MET A 1 345 ? -14.677 20.927 36.542 1.00 97.25 345 MET A O 1
ATOM 2675 N N . ALA A 1 346 ? -14.843 22.128 34.646 1.00 96.81 346 ALA A N 1
ATOM 2676 C CA . ALA A 1 346 ? -16.168 22.664 34.939 1.00 96.81 346 ALA A CA 1
ATOM 2677 C C . ALA A 1 346 ? -17.219 21.549 35.079 1.00 96.81 346 ALA A C 1
ATOM 2679 O O . ALA A 1 346 ? -17.940 21.524 36.073 1.00 96.81 346 ALA A O 1
ATOM 2680 N N . LEU A 1 347 ? -17.249 20.591 34.143 1.00 96.50 347 LEU A N 1
ATOM 2681 C CA . LEU A 1 347 ? -18.169 19.445 34.180 1.00 96.50 347 LEU A CA 1
ATOM 2682 C C . LEU A 1 347 ? -17.981 18.575 35.431 1.00 96.50 347 LEU A C 1
ATOM 2684 O O . LEU A 1 347 ? -18.953 18.167 36.061 1.00 96.50 347 LEU A O 1
ATOM 2688 N N . LEU A 1 348 ? -16.729 18.296 35.803 1.00 95.62 348 LEU A N 1
ATOM 2689 C CA . LEU A 1 348 ? -16.414 17.466 36.969 1.00 95.62 348 LEU A CA 1
ATOM 2690 C C . LEU A 1 348 ? -16.786 18.143 38.296 1.00 95.62 348 LEU A C 1
ATOM 2692 O O . LEU A 1 348 ? -17.166 17.459 39.245 1.00 95.62 348 LEU A O 1
ATOM 2696 N N . LEU A 1 349 ? -16.648 19.471 38.380 1.00 94.00 349 LEU A N 1
ATOM 2697 C CA . LEU A 1 349 ? -17.034 20.242 39.563 1.00 94.00 349 LEU A CA 1
ATOM 2698 C C . LEU A 1 349 ? -18.552 20.335 39.720 1.00 94.00 349 LEU A C 1
ATOM 2700 O O . LEU A 1 349 ? -19.030 20.233 40.847 1.00 94.00 349 LEU A O 1
ATOM 2704 N N . ASP A 1 350 ? -19.277 20.501 38.611 1.00 93.81 350 ASP A N 1
ATOM 2705 C CA . ASP A 1 350 ? -20.744 20.525 38.583 1.00 93.81 350 ASP A CA 1
ATOM 2706 C C . ASP A 1 350 ? -21.310 19.189 39.089 1.00 93.81 350 ASP A C 1
ATOM 2708 O O . ASP A 1 350 ? -22.052 19.161 40.066 1.00 93.81 350 ASP A O 1
ATOM 2712 N N . HIS A 1 351 ? -20.805 18.068 38.557 1.00 91.69 351 HIS A N 1
ATOM 2713 C CA . HIS A 1 351 ? -21.207 16.715 38.973 1.00 91.69 351 HIS A CA 1
ATOM 2714 C C . HIS A 1 351 ? -20.901 16.388 40.442 1.00 91.69 351 HIS A C 1
ATOM 2716 O O . HIS A 1 351 ? -21.537 15.529 41.036 1.00 91.69 351 HIS A O 1
ATOM 2722 N N . ARG A 1 352 ? -19.905 17.044 41.055 1.00 83.81 352 ARG A N 1
ATOM 2723 C CA . ARG A 1 352 ? -19.593 16.874 42.489 1.00 83.81 352 ARG A CA 1
ATOM 2724 C C . ARG A 1 352 ? -20.536 17.659 43.407 1.00 83.81 352 ARG A C 1
ATOM 2726 O O . ARG A 1 352 ? -20.474 17.460 44.622 1.00 83.81 352 ARG A O 1
ATOM 2733 N N . GLY A 1 353 ? -21.256 18.634 42.854 1.00 71.50 353 GLY A N 1
ATOM 2734 C CA . GLY A 1 353 ? -22.169 19.518 43.575 1.00 71.50 353 GLY A CA 1
ATOM 2735 C C . GLY A 1 353 ? -23.599 18.986 43.687 1.00 71.50 353 GLY A C 1
ATOM 2736 O O . GLY A 1 353 ? -24.316 19.443 44.581 1.00 71.50 353 GLY A O 1
ATOM 2737 N N . ASP A 1 354 ? -23.971 18.044 42.818 1.00 57.00 354 ASP A N 1
ATOM 2738 C CA . ASP A 1 354 ? -25.220 17.268 42.839 1.00 57.00 354 ASP A CA 1
ATOM 2739 C C . ASP A 1 354 ? -25.107 16.035 43.757 1.00 57.00 354 ASP A C 1
ATOM 2741 O O . ASP A 1 354 ? -26.135 15.675 44.387 1.00 57.00 354 ASP A O 1
#

Secondary structure (DSSP, 8-state):
--TTTTTTTTSPPPHHHHHHHHH--SSSS-HHHHHHHHHGGGS---HHHHHHHHT-TTTHHHHHHHHHHHHGGGS---HHHHHHHHT-SS-THHHHHHHHHS-TT----HHHHHHHHT-TTTHHHHHHHHHHH-S-----HHHHHHHHTSTTHHHHHHHHHHHHGGGS---HHHHHHHHHHS-HHHHHHHHHHHGGG----HHHHHHHHHHS-HHHHHHHHHHHGGGS---HHHHHHHHSS-TTHHHHHHHHHHHHGGG-PPPHHHHHHHHH-SSSHHHHHHHHHHHHGGG----HHHHHHHHT-TTTHHHHHHHHHHHHGGG----HHHHHHHHT-TTTHHHHHHHHHHHTT-

Organism: NCBI:txid398673

Radius of gyration: 31.27 Å; chains: 1; bounding box: 68×43×95 Å

Foldseek 3Di:
DPVVVVCLVPDDDDPVNLLCLLLDQDDDDSVNVVQCVSQQPSHPQDPSNLLSLLLHQHCSLVSNVVLCVRQQQNRDQDPSSLLSNLLRLHDVVSNVCCLVRVDPPRDQAPSSLLSLLLNQRCSQVSLVSCLVRDVDHPADLVSLVSLLVHPNSLSNLLVCLVRPVVNHDQDPSSLLSCLQRHAPVSLVSNCVRCVVSHDDAQSSLLSNLQHYALVSNVSSCVRCPPVYFCDPSSLLSLLAQDQRSLRNNLSCCVPPVVRDDDDQVSLLSLLQHQHPSLSNNCSCCVSCVVPDQNDPSSLLSLLLRQRCSLVSNVSCCVPPVVRDDLDPSSLVSLVPRPHCSVNNNVSSVVSVVD

InterPro domains:
  IPR055530 Repeat of unknown function DUF7104 [PF23397] (4-31)
  IPR055530 Repeat of unknown function DUF7104 [PF23397] (34-60)
  IPR055530 Repeat of unknown function DUF7104 [PF23397] (67-95)
  IPR055530 Repeat of unknown function DUF7104 [PF23397] (97-127)
  IPR055530 Repeat of unknown function DUF7104 [PF23397] (133-150)
  IPR055530 Repeat of unknown function DUF7104 [PF23397] (160-176)
  IPR055530 Repeat of unknown function DUF7104 [PF23397] (219-248)
  IPR055530 Repeat of unknown function DUF7104 [PF23397] (251-274)
  IPR055530 Repeat of unknown function DUF7104 [PF23397] (283-312)
  IPR055530 Repeat of unknown function DUF7104 [PF23397] (316-345)